Protein AF-0000000082935944 (afdb_homodimer)

Sequence (206 aa):
MFRPDTNRVPNSNNTKTSFTKEEAAAIALLLDIDFRKTKFDLNEFWIGVNTELEHGRKYNQTNVTADDPITTGKIALAHLSEFPDYYKRLKVLEEEAKAYWNKMFRPDTNRVPNSNNTKTSFTKEEAAAIALLLDIDFRKTKFDLNEFWIGVNTELEHGRKYNQTNVTADDPITTGKIALAHLSEFPDYYKRLKVLEEEAKAYWNK

InterPro domains:
  IPR043720 Domain of unknown function DUF5661 [PF18905] (25-96)

Solvent-accessible surface area (backbone atoms only — not comparable to full-atom values): 11824 Å² total; per-residue (Å²): 135,82,73,75,76,76,71,72,66,76,74,68,78,71,72,81,84,68,67,52,66,68,52,37,50,50,43,35,54,76,68,65,60,57,57,89,79,45,85,39,51,68,67,57,49,34,54,26,29,38,50,45,46,48,60,18,50,78,24,61,89,22,44,37,37,64,83,32,64,64,39,27,40,44,49,30,47,48,48,37,68,74,33,52,58,43,59,61,53,49,50,52,52,52,53,52,50,49,58,66,70,72,102,134,84,74,75,75,77,71,71,68,74,74,67,77,70,72,80,84,66,67,51,67,66,53,37,50,50,45,34,53,77,68,65,60,56,58,89,79,45,86,37,49,68,67,57,50,34,53,26,30,37,50,45,45,47,59,20,50,77,23,59,90,25,46,36,38,65,82,33,64,63,40,26,40,45,48,30,49,48,48,37,70,73,32,52,58,42,59,63,53,48,49,51,52,52,53,51,48,48,59,65,70,70,101

Radius of gyration: 20.28 Å; Cα contacts (8 Å, |Δi|>4): 208; chains: 2; bounding box: 67×47×66 Å

pLDDT: mean 81.55, std 22.8, range [27.25, 98.62]

Foldseek 3Di:
DCPPPPPDPCVCCVQDQFDDLVRLVVLCVVVVNDQVPAPAHSVQLRLQLNVLSCVLVVVVVCVVVVSDSNSSSVVSVVQCRVPVCRSVVVVVVVVVVCVVPVD/DPPPPPPPPCVCVVQDQFDDLVRLVVLCVVVVPDQVPAPAHSVQLRLQLNVLSCVCVVVVVCVVVCSDSNSSSVVSVVQCRVPVCRSVVVVVVVVVVCVVPVD

Secondary structure (DSSP, 8-state):
--------------------HHHHHHHHHHTT--TTSSSS-HHHHHHHHHHHHHHHHTTGGG-SSTT-HHHHHHHHHHHHHH-TTHHHHHHHHHHHHHHHHT-/--------------------HHHHHHHHHHTT--TTSSSS-HHHHHHHHHHHHHHHHTTGGG-SSTT-HHHHHHHHHHHHHH-TTHHHHHHHHHHHHHHHHT-

Organism: NCBI:txid1808955

Structure (mmCIF, N/CA/C/O backbone):
data_AF-0000000082935944-model_v1
#
loop_
_entity.id
_entity.type
_entity.pdbx_description
1 polymer 'Uncharacterized protein'
#
loop_
_atom_site.group_PDB
_atom_site.id
_atom_site.type_symbol
_atom_site.label_atom_id
_atom_site.label_alt_id
_atom_site.label_comp_id
_atom_site.label_asym_id
_atom_site.label_entity_id
_atom_site.label_seq_id
_atom_site.pdbx_PDB_ins_code
_atom_site.Cartn_x
_atom_site.Cartn_y
_atom_site.Cartn_z
_atom_site.occupancy
_atom_site.B_iso_or_equiv
_atom_site.auth_seq_id
_atom_site.auth_comp_id
_atom_site.auth_asym_id
_atom_site.auth_atom_id
_atom_site.pdbx_PDB_model_num
ATOM 1 N N . MET A 1 1 ? 48.531 -14.094 25.219 1 28.39 1 MET A N 1
ATOM 2 C CA . MET A 1 1 ? 47.125 -14.016 25.516 1 28.39 1 MET A CA 1
ATOM 3 C C . MET A 1 1 ? 46.344 -13.508 24.297 1 28.39 1 MET A C 1
ATOM 5 O O . MET A 1 1 ? 46.562 -12.383 23.844 1 28.39 1 MET A O 1
ATOM 9 N N . PHE A 1 2 ? 46 -14.414 23.359 1 28.42 2 PHE A N 1
ATOM 10 C CA . PHE A 1 2 ? 45.406 -14.281 22.047 1 28.42 2 PHE A CA 1
ATOM 11 C C . PHE A 1 2 ? 43.938 -13.797 22.156 1 28.42 2 PHE A C 1
ATOM 13 O O . PHE A 1 2 ? 43.125 -14.477 22.766 1 28.42 2 PHE A O 1
ATOM 20 N N . ARG A 1 3 ? 43.781 -12.484 22.406 1 32.16 3 ARG A N 1
ATOM 21 C CA . ARG A 1 3 ? 42.406 -12 22.422 1 32.16 3 ARG A CA 1
ATOM 22 C C . ARG A 1 3 ? 41.719 -12.281 21.094 1 32.16 3 ARG A C 1
ATOM 24 O O . ARG A 1 3 ? 42.188 -11.859 20.031 1 32.16 3 ARG A O 1
ATOM 31 N N . PRO A 1 4 ? 40.938 -13.375 21.047 1 30.78 4 PRO A N 1
ATOM 32 C CA . PRO A 1 4 ? 40.219 -13.672 19.812 1 30.78 4 PRO A CA 1
ATOM 33 C C . PRO A 1 4 ? 39.438 -12.461 19.281 1 30.78 4 PRO A C 1
ATOM 35 O O . PRO A 1 4 ? 38.969 -11.625 20.047 1 30.78 4 PRO A O 1
ATOM 38 N N . ASP A 1 5 ? 39.906 -11.953 18.141 1 36.56 5 ASP A N 1
ATOM 39 C CA . ASP A 1 5 ? 39.281 -10.883 17.344 1 36.56 5 ASP A CA 1
ATOM 40 C C . ASP A 1 5 ? 37.781 -11.109 17.188 1 36.56 5 ASP A C 1
ATOM 42 O O . ASP A 1 5 ? 37.375 -12.18 16.75 1 36.56 5 ASP A O 1
ATOM 46 N N . THR A 1 6 ? 37 -10.656 18.172 1 34.91 6 THR A N 1
ATOM 47 C CA . THR A 1 6 ? 35.562 -10.641 18.047 1 34.91 6 THR A CA 1
ATOM 48 C C . THR A 1 6 ? 35.125 -10.195 16.656 1 34.91 6 THR A C 1
ATOM 50 O O . THR A 1 6 ? 35.5 -9.109 16.203 1 34.91 6 THR A O 1
ATOM 53 N N . ASN A 1 7 ? 35.188 -11.148 15.719 1 33.62 7 ASN A N 1
ATOM 54 C CA . ASN A 1 7 ? 34.688 -10.977 14.359 1 33.62 7 ASN A CA 1
ATOM 55 C C . ASN A 1 7 ? 33.406 -10.133 14.328 1 33.62 7 ASN A C 1
ATOM 57 O O . ASN A 1 7 ? 32.5 -10.328 15.148 1 33.62 7 ASN A O 1
ATOM 61 N N . ARG A 1 8 ? 33.5 -8.898 13.812 1 34.53 8 ARG A N 1
ATOM 62 C CA . ARG A 1 8 ? 32.406 -7.977 13.445 1 34.53 8 ARG A CA 1
ATOM 63 C C . ARG A 1 8 ? 31.281 -8.719 12.742 1 34.53 8 ARG A C 1
ATOM 65 O O . ARG A 1 8 ? 31.516 -9.508 11.828 1 34.53 8 ARG A O 1
ATOM 72 N N . VAL A 1 9 ? 30.422 -9.258 13.523 1 36.03 9 VAL A N 1
ATOM 73 C CA . VAL A 1 9 ? 29.219 -9.711 12.828 1 36.03 9 VAL A CA 1
ATOM 74 C C . VAL A 1 9 ? 28.953 -8.805 11.625 1 36.03 9 VAL A C 1
ATOM 76 O O . VAL A 1 9 ? 28.906 -7.578 11.766 1 36.03 9 VAL A O 1
ATOM 79 N N . PRO A 1 10 ? 29.516 -9.18 10.523 1 35.78 10 PRO A N 1
ATOM 80 C CA . PRO A 1 10 ? 29.125 -8.297 9.422 1 35.78 10 PRO A CA 1
ATOM 81 C C . PRO A 1 10 ? 27.656 -7.855 9.516 1 35.78 10 PRO A C 1
ATOM 83 O O . PRO A 1 10 ? 26.766 -8.688 9.648 1 35.78 10 PRO A O 1
ATOM 86 N N . ASN A 1 11 ? 27.406 -7.016 10.391 1 35.06 11 ASN A N 1
ATOM 87 C CA . ASN A 1 11 ? 26.078 -6.414 10.344 1 35.06 11 ASN A CA 1
ATOM 88 C C . ASN A 1 11 ? 25.656 -6.105 8.914 1 35.06 11 ASN A C 1
ATOM 90 O O . ASN A 1 11 ? 25.906 -5.012 8.406 1 35.06 11 ASN A O 1
ATOM 94 N N . SER A 1 12 ? 26.156 -6.809 7.902 1 35.28 12 SER A N 1
ATOM 95 C CA . SER A 1 12 ? 25.719 -6.531 6.539 1 35.28 12 SER A CA 1
ATOM 96 C C . SER A 1 12 ? 24.203 -6.379 6.465 1 35.28 12 SER A C 1
ATOM 98 O O . SER A 1 12 ? 23.469 -7.371 6.555 1 35.28 12 SER A O 1
ATOM 100 N N . ASN A 1 13 ? 23.609 -5.625 7.277 1 40.09 13 ASN A N 1
ATOM 101 C CA . ASN A 1 13 ? 22.203 -5.25 7.117 1 40.09 13 ASN A CA 1
ATOM 102 C C . ASN A 1 13 ? 21.82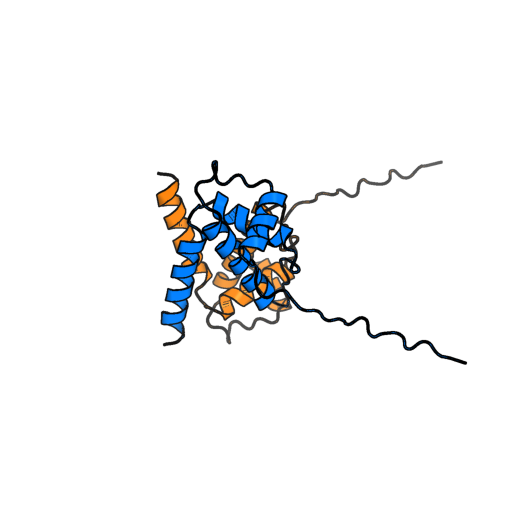8 -5.105 5.645 1 40.09 13 ASN A C 1
ATOM 104 O O . ASN A 1 13 ? 21.906 -4.012 5.082 1 40.09 13 ASN A O 1
ATOM 108 N N . ASN A 1 14 ? 22.359 -5.934 4.785 1 46.38 14 ASN A N 1
ATOM 109 C CA . ASN A 1 14 ? 22.062 -5.961 3.357 1 46.38 14 ASN A CA 1
ATOM 110 C C . ASN A 1 14 ? 20.562 -5.996 3.098 1 46.38 14 ASN A C 1
ATOM 112 O O . ASN A 1 14 ? 19.938 -7.047 3.217 1 46.38 14 ASN A O 1
ATOM 116 N N . THR A 1 15 ? 19.797 -4.957 3.365 1 62.84 15 THR A N 1
ATOM 117 C CA . THR A 1 15 ? 18.359 -4.863 3.135 1 62.84 15 THR A CA 1
ATOM 118 C C . THR A 1 15 ? 18.016 -5.25 1.699 1 62.84 15 THR A C 1
ATOM 120 O O . THR A 1 15 ? 18.641 -4.773 0.753 1 62.84 15 THR A O 1
ATOM 123 N N . LYS A 1 16 ? 17.391 -6.398 1.513 1 70.06 16 LYS A N 1
ATOM 124 C CA . LYS A 1 16 ? 16.938 -6.906 0.221 1 70.06 16 LYS A CA 1
ATOM 125 C C . LYS A 1 16 ? 16.25 -5.809 -0.593 1 70.06 16 LYS A C 1
ATOM 127 O O . LYS A 1 16 ? 15.336 -5.145 -0.105 1 70.06 16 LYS A O 1
ATOM 132 N N . THR A 1 17 ? 16.844 -5.555 -1.758 1 83.56 17 THR A N 1
ATOM 133 C CA . THR A 1 17 ? 16.328 -4.461 -2.57 1 83.56 17 THR A CA 1
ATOM 134 C C . THR A 1 17 ? 15.328 -4.977 -3.6 1 83.56 17 THR A C 1
ATOM 136 O O . THR A 1 17 ? 14.539 -4.199 -4.148 1 83.56 17 THR A O 1
ATOM 139 N N . SER A 1 18 ? 15.469 -6.238 -3.877 1 92.06 18 SER A N 1
ATOM 140 C CA . SER A 1 18 ? 14.523 -6.832 -4.816 1 92.06 18 SER A CA 1
ATOM 141 C C . SER A 1 18 ? 14.5 -8.352 -4.691 1 92.06 18 SER A C 1
ATOM 143 O O . SER A 1 18 ? 15.422 -8.945 -4.137 1 92.06 18 SER A O 1
ATOM 145 N N . PHE A 1 19 ? 13.422 -8.922 -5.121 1 95.38 19 PHE A N 1
ATOM 146 C CA . PHE A 1 19 ? 13.297 -10.359 -5.305 1 95.38 19 PHE A CA 1
ATOM 147 C C . PHE A 1 19 ? 13.469 -10.734 -6.773 1 95.38 19 PHE A C 1
ATOM 149 O O . PHE A 1 19 ? 12.961 -10.039 -7.656 1 95.38 19 PHE A O 1
ATOM 156 N N . THR A 1 20 ? 14.203 -11.82 -7 1 97.56 20 THR A N 1
ATOM 157 C CA . THR A 1 20 ? 14.195 -12.414 -8.336 1 97.56 20 THR A CA 1
ATOM 158 C C . THR A 1 20 ? 12.883 -13.148 -8.594 1 97.56 20 THR A C 1
ATOM 160 O O . THR A 1 20 ? 12.102 -13.383 -7.664 1 97.56 20 THR A O 1
ATOM 163 N N . LYS A 1 21 ? 12.68 -13.484 -9.844 1 98.19 21 LYS A N 1
ATOM 164 C CA . LYS A 1 21 ? 11.469 -14.242 -10.148 1 98.19 21 LYS A CA 1
ATOM 165 C C . LYS A 1 21 ? 11.477 -15.602 -9.461 1 98.19 21 LYS A C 1
ATOM 167 O O . LYS A 1 21 ? 10.438 -16.094 -9.016 1 98.19 21 LYS A O 1
ATOM 172 N N . GLU A 1 22 ? 12.656 -16.172 -9.359 1 98.25 22 GLU A N 1
ATOM 173 C CA . GLU A 1 22 ? 12.805 -17.453 -8.664 1 98.25 22 GLU A CA 1
ATOM 174 C C . GLU A 1 22 ? 12.477 -17.312 -7.18 1 98.25 22 GLU A C 1
ATOM 176 O O . GLU A 1 22 ? 11.828 -18.188 -6.598 1 98.25 22 GLU A O 1
ATOM 181 N N . GLU A 1 23 ? 12.938 -16.25 -6.652 1 97.94 23 GLU A N 1
ATOM 182 C CA . GLU A 1 23 ? 12.617 -15.992 -5.25 1 97.94 23 GLU A CA 1
ATOM 183 C C . GLU A 1 23 ? 11.117 -15.789 -5.059 1 97.94 23 GLU A C 1
ATOM 185 O O . GLU A 1 23 ? 10.531 -16.281 -4.094 1 97.94 23 GLU A O 1
ATOM 190 N N . ALA A 1 24 ? 10.516 -15.07 -5.977 1 98.19 24 ALA A N 1
ATOM 191 C CA . ALA A 1 24 ? 9.07 -14.867 -5.914 1 98.19 24 ALA A CA 1
ATOM 192 C C . ALA A 1 24 ? 8.32 -16.203 -6.02 1 98.19 24 ALA A C 1
ATOM 194 O O . ALA A 1 24 ? 7.324 -16.406 -5.328 1 98.19 24 ALA A O 1
ATOM 195 N N . ALA A 1 25 ? 8.852 -17.078 -6.859 1 98.56 25 ALA A N 1
ATOM 196 C CA . ALA A 1 25 ? 8.25 -18.406 -6.996 1 98.56 25 ALA A CA 1
ATOM 197 C C . ALA A 1 25 ? 8.344 -19.188 -5.691 1 98.56 25 ALA A C 1
ATOM 199 O O . ALA A 1 25 ? 7.402 -19.891 -5.309 1 98.56 25 ALA A O 1
ATOM 200 N N . ALA A 1 26 ? 9.438 -19.062 -5.055 1 98.31 26 ALA A N 1
ATOM 201 C CA . ALA A 1 26 ? 9.625 -19.75 -3.777 1 98.31 26 ALA A CA 1
ATOM 202 C C . ALA A 1 26 ? 8.664 -19.203 -2.723 1 98.31 26 ALA A C 1
ATOM 204 O O . ALA A 1 26 ? 8.07 -19.984 -1.962 1 98.31 26 ALA A O 1
ATOM 205 N N . ILE A 1 27 ? 8.578 -17.906 -2.68 1 96.56 27 ILE A N 1
ATOM 206 C CA . ILE A 1 27 ? 7.637 -17.281 -1.755 1 96.56 27 ILE A CA 1
ATOM 207 C C . ILE A 1 27 ? 6.223 -17.781 -2.049 1 96.56 27 ILE A C 1
ATOM 209 O O . ILE A 1 27 ? 5.477 -18.125 -1.131 1 96.56 27 ILE A O 1
ATOM 213 N N . ALA A 1 28 ? 5.848 -17.844 -3.324 1 98.25 28 ALA A N 1
ATOM 214 C CA . ALA A 1 28 ? 4.523 -18.297 -3.729 1 98.25 28 ALA A CA 1
ATOM 215 C C . ALA A 1 28 ? 4.281 -19.734 -3.285 1 98.25 28 ALA A C 1
ATOM 217 O O . ALA A 1 28 ? 3.193 -20.078 -2.811 1 98.25 28 ALA A O 1
ATOM 218 N N . LEU A 1 29 ? 5.289 -20.531 -3.418 1 98.31 29 LEU A N 1
ATOM 219 C CA . LEU A 1 29 ? 5.188 -21.938 -3.004 1 98.31 29 LEU A CA 1
ATOM 220 C C . LEU A 1 29 ? 4.945 -22.031 -1.501 1 98.31 29 LEU A C 1
ATOM 222 O O . LEU A 1 29 ? 4.098 -22.812 -1.058 1 98.31 29 LEU A O 1
ATOM 226 N N . LEU A 1 30 ? 5.68 -21.25 -0.749 1 96.69 30 LEU A N 1
ATOM 227 C CA . LEU A 1 30 ? 5.551 -21.266 0.705 1 96.69 30 LEU A CA 1
ATOM 228 C C . LEU A 1 30 ? 4.168 -20.797 1.134 1 96.69 30 LEU A C 1
ATOM 230 O O . LEU A 1 30 ? 3.65 -21.234 2.166 1 96.69 30 LEU A O 1
ATOM 234 N N . LEU A 1 31 ? 3.59 -20 0.355 1 94.81 31 LEU A N 1
ATOM 235 C CA . LEU A 1 31 ? 2.262 -19.484 0.65 1 94.81 31 LEU A CA 1
ATOM 236 C C . LEU A 1 31 ? 1.179 -20.359 0.038 1 94.81 31 LEU A C 1
ATOM 238 O O . LEU A 1 31 ? -0.008 -20.031 0.112 1 94.81 31 LEU A O 1
ATOM 242 N N . ASP A 1 32 ? 1.571 -21.359 -0.619 1 97.19 32 ASP A N 1
ATOM 243 C CA . ASP A 1 32 ? 0.669 -22.328 -1.234 1 97.19 32 ASP A CA 1
ATOM 244 C C . ASP A 1 32 ? -0.181 -21.672 -2.32 1 97.19 32 ASP A C 1
ATOM 246 O O . ASP A 1 32 ? -1.387 -21.922 -2.404 1 97.19 32 ASP A O 1
ATOM 250 N N . ILE A 1 33 ? 0.409 -20.828 -3.049 1 97.62 33 ILE A N 1
ATOM 251 C CA . ILE A 1 33 ? -0.28 -20.219 -4.176 1 97.62 33 ILE A CA 1
ATOM 252 C C . ILE A 1 33 ? -0.26 -21.156 -5.375 1 97.62 33 ILE A C 1
ATOM 254 O O . ILE A 1 33 ? 0.81 -21.562 -5.836 1 97.62 33 ILE A O 1
ATOM 258 N N . ASP A 1 34 ? -1.46 -21.5 -5.855 1 97.94 34 ASP A N 1
ATOM 259 C CA . ASP A 1 34 ? -1.644 -22.266 -7.078 1 97.94 34 ASP A CA 1
ATOM 260 C C . ASP A 1 34 ? -2.09 -21.375 -8.234 1 97.94 34 ASP A C 1
ATOM 262 O O . ASP A 1 34 ? -3.266 -21.016 -8.336 1 97.94 34 ASP A O 1
ATOM 266 N N . PHE A 1 35 ? -1.23 -21.047 -9.148 1 98 35 PHE A N 1
ATOM 267 C CA . PHE A 1 35 ? -1.47 -20.078 -10.203 1 98 35 PHE A CA 1
ATOM 268 C C . PHE A 1 35 ? -2.453 -20.625 -11.234 1 98 35 PHE A C 1
ATOM 270 O O . PHE A 1 35 ? -2.975 -19.875 -12.062 1 98 35 PHE A O 1
ATOM 277 N N . ARG A 1 36 ? -2.764 -21.891 -11.141 1 97.88 36 ARG A N 1
ATOM 278 C CA . ARG A 1 36 ? -3.797 -22.469 -12 1 97.88 36 ARG A CA 1
ATOM 279 C C . ARG A 1 36 ? -5.191 -22.125 -11.477 1 97.88 36 ARG A C 1
ATOM 281 O O . ARG A 1 36 ? -6.176 -22.25 -12.211 1 97.88 36 ARG A O 1
ATOM 288 N N . LYS A 1 37 ? -5.27 -21.703 -10.297 1 97.62 37 LYS A N 1
ATOM 289 C CA . LYS A 1 37 ? -6.551 -21.438 -9.648 1 97.62 37 LYS A CA 1
ATOM 290 C C . LYS A 1 37 ? -6.742 -19.938 -9.414 1 97.62 37 LYS A C 1
ATOM 292 O O . LYS A 1 37 ? -7.77 -19.516 -8.875 1 97.62 37 LYS A O 1
ATOM 297 N N . THR A 1 38 ? -5.715 -19.156 -9.672 1 97.38 38 THR A N 1
ATOM 298 C CA . THR A 1 38 ? -5.789 -17.719 -9.484 1 97.38 38 THR A CA 1
ATOM 299 C C . THR A 1 38 ? -6.027 -17.016 -10.812 1 97.38 38 THR A C 1
ATOM 301 O O . THR A 1 38 ? -5.785 -17.578 -11.883 1 97.38 38 THR A O 1
ATOM 304 N N . LYS A 1 39 ? -6.5 -15.805 -10.758 1 97.31 39 LYS A N 1
ATOM 305 C CA . LYS A 1 39 ? -6.688 -14.977 -11.945 1 97.31 39 LYS A CA 1
ATOM 306 C C . LYS A 1 39 ? -5.453 -14.125 -12.227 1 97.31 39 LYS A C 1
ATOM 308 O O . LYS A 1 39 ? -5.48 -13.242 -13.086 1 97.31 39 LYS A O 1
ATOM 313 N N . PHE A 1 40 ? -4.422 -14.328 -11.445 1 98.31 40 PHE A N 1
ATOM 314 C CA . PHE A 1 40 ? -3.123 -13.703 -11.68 1 98.31 40 PHE A CA 1
ATOM 315 C C . PHE A 1 40 ? -2.029 -14.758 -11.805 1 98.31 40 PHE A C 1
ATOM 317 O O . PHE A 1 40 ? -2.195 -15.891 -11.344 1 98.31 40 PHE A O 1
ATOM 324 N N . ASP A 1 41 ? -0.877 -14.328 -12.5 1 98.5 41 ASP A N 1
ATOM 325 C CA . ASP A 1 41 ? 0.198 -15.289 -12.711 1 98.5 41 ASP A CA 1
ATOM 326 C C . ASP A 1 41 ? 1.442 -14.914 -11.914 1 98.5 41 ASP A C 1
ATOM 328 O O . ASP A 1 41 ? 1.423 -13.953 -11.141 1 98.5 41 ASP A O 1
ATOM 332 N N . LEU A 1 42 ? 2.49 -15.672 -12.031 1 98.62 42 LEU A N 1
ATOM 333 C CA . LEU A 1 42 ? 3.727 -15.477 -11.281 1 98.62 42 LEU A CA 1
ATOM 334 C C . LEU A 1 42 ? 4.32 -14.102 -11.57 1 98.62 42 LEU A C 1
ATOM 336 O O . LEU A 1 42 ? 4.902 -13.477 -10.68 1 98.62 42 LEU A O 1
ATOM 340 N N . ASN A 1 43 ? 4.23 -13.695 -12.758 1 98.44 43 ASN A N 1
ATOM 341 C CA . ASN A 1 43 ? 4.777 -12.391 -13.094 1 98.44 43 ASN A CA 1
ATOM 342 C C . ASN A 1 43 ? 4.102 -11.273 -12.297 1 98.44 43 ASN A C 1
ATOM 344 O O . ASN A 1 43 ? 4.773 -10.383 -11.781 1 98.44 43 ASN A O 1
ATOM 348 N N . GLU A 1 44 ? 2.795 -11.328 -12.234 1 98.44 44 GLU A N 1
ATOM 349 C CA . GLU A 1 44 ? 2.068 -10.336 -11.453 1 98.44 44 GLU A CA 1
ATOM 350 C C . GLU A 1 44 ? 2.443 -10.406 -9.977 1 98.44 44 GLU A C 1
ATOM 352 O O . GLU A 1 44 ? 2.592 -9.383 -9.312 1 98.44 44 GLU A O 1
ATOM 357 N N . PHE A 1 45 ? 2.584 -11.641 -9.492 1 98.38 45 PHE A N 1
ATOM 358 C CA . PHE A 1 45 ? 2.979 -11.82 -8.094 1 98.38 45 PHE A CA 1
ATOM 359 C C . PHE A 1 45 ? 4.387 -11.281 -7.859 1 98.38 45 PHE A C 1
ATOM 361 O O . PHE A 1 45 ? 4.645 -10.625 -6.848 1 98.38 45 PHE A O 1
ATOM 368 N N . TRP A 1 46 ? 5.273 -11.539 -8.797 1 98.38 46 TRP A N 1
ATOM 369 C CA . TRP A 1 46 ? 6.648 -11.062 -8.719 1 98.38 46 TRP A CA 1
ATOM 370 C C . TRP A 1 46 ? 6.691 -9.539 -8.695 1 98.38 46 TRP A C 1
ATOM 372 O O . TRP A 1 46 ? 7.398 -8.938 -7.879 1 98.38 46 TRP A O 1
ATOM 382 N N . ILE A 1 47 ? 5.949 -8.867 -9.523 1 97.62 47 ILE A N 1
ATOM 383 C CA . ILE A 1 47 ? 5.844 -7.41 -9.531 1 97.62 47 ILE A CA 1
ATOM 384 C C . ILE A 1 47 ? 5.297 -6.926 -8.188 1 97.62 47 ILE A C 1
ATOM 386 O O . ILE A 1 47 ? 5.793 -5.949 -7.625 1 97.62 47 ILE A O 1
ATOM 390 N N . GLY A 1 48 ? 4.312 -7.715 -7.719 1 95.38 48 GLY A N 1
ATOM 391 C CA . GLY A 1 48 ? 3.676 -7.355 -6.461 1 95.38 48 GLY A CA 1
ATOM 392 C C . GLY A 1 48 ? 4.625 -7.395 -5.277 1 95.38 48 GLY A C 1
ATOM 393 O O . GLY A 1 48 ? 4.699 -6.441 -4.5 1 95.38 48 GLY A O 1
ATOM 394 N N . VAL A 1 49 ? 5.371 -8.469 -5.133 1 94.31 49 VAL A N 1
ATOM 395 C CA . VAL A 1 49 ? 6.262 -8.602 -3.984 1 94.31 49 VAL A CA 1
ATOM 396 C C . VAL A 1 49 ? 7.359 -7.539 -4.062 1 94.31 49 VAL A C 1
ATOM 398 O O . VAL A 1 49 ? 7.781 -7 -3.035 1 94.31 49 VAL A O 1
ATOM 401 N N . ASN A 1 50 ? 7.805 -7.188 -5.23 1 93.56 50 ASN A N 1
ATOM 402 C CA . ASN A 1 50 ? 8.828 -6.152 -5.348 1 93.56 50 ASN A CA 1
ATOM 403 C C . ASN A 1 50 ? 8.25 -4.766 -5.082 1 93.56 50 ASN A C 1
ATOM 405 O O . ASN A 1 50 ? 8.93 -3.904 -4.523 1 93.56 50 ASN A O 1
ATOM 409 N N . THR A 1 51 ? 7.031 -4.531 -5.508 1 91.44 51 THR A N 1
ATOM 410 C CA . THR A 1 51 ? 6.367 -3.268 -5.207 1 91.44 51 THR A CA 1
ATOM 411 C C . THR A 1 51 ? 6.211 -3.084 -3.701 1 91.44 51 THR A C 1
ATOM 413 O O . THR A 1 51 ? 6.539 -2.025 -3.162 1 91.44 51 THR A O 1
ATOM 416 N N . GLU A 1 52 ? 5.801 -4.152 -3.045 1 87.62 52 GLU A N 1
ATOM 417 C CA . GLU A 1 52 ? 5.617 -4.078 -1.599 1 87.62 52 GLU A CA 1
ATOM 418 C C . GLU A 1 52 ? 6.953 -3.918 -0.879 1 87.62 52 GLU A C 1
ATOM 420 O O . GLU A 1 52 ? 7.043 -3.215 0.13 1 87.62 52 GLU A O 1
ATOM 425 N N . LEU A 1 53 ? 7.938 -4.621 -1.37 1 86.81 53 LEU A N 1
ATOM 426 C CA . LEU A 1 53 ? 9.266 -4.473 -0.79 1 86.81 53 LEU A CA 1
ATOM 427 C C . LEU A 1 53 ? 9.734 -3.023 -0.863 1 86.81 53 LEU A C 1
ATOM 429 O O . LEU A 1 53 ? 10.266 -2.486 0.112 1 86.81 53 LEU A O 1
ATOM 433 N N . GLU A 1 54 ? 9.594 -2.354 -2.051 1 84.62 54 GLU A N 1
ATOM 434 C CA . GLU A 1 54 ? 9.984 -0.96 -2.238 1 84.62 54 GLU A CA 1
ATOM 435 C C . GLU A 1 54 ? 9.227 -0.042 -1.28 1 84.62 54 GLU A C 1
ATOM 437 O O . GLU A 1 54 ? 9.812 0.88 -0.708 1 84.62 54 GLU A O 1
ATOM 442 N N . HIS A 1 55 ? 7.984 -0.357 -1.119 1 80.75 55 HIS A N 1
ATOM 443 C CA . HIS A 1 55 ? 7.156 0.46 -0.237 1 80.75 55 HIS A CA 1
ATOM 444 C C . HIS A 1 55 ? 7.551 0.264 1.224 1 80.75 55 HIS A C 1
ATOM 446 O O . HIS A 1 55 ? 7.445 1.192 2.027 1 80.75 55 HIS A O 1
ATOM 452 N N . GLY A 1 56 ? 8.047 -0.882 1.537 1 75.5 56 GLY A N 1
ATOM 453 C CA . GLY A 1 56 ? 8.539 -1.146 2.879 1 75.5 56 GLY A CA 1
ATOM 454 C C . GLY A 1 56 ? 9.867 -0.465 3.176 1 75.5 56 GLY A C 1
ATOM 455 O O . GLY A 1 56 ? 10.102 -0.024 4.301 1 75.5 56 GLY A O 1
ATOM 456 N N . ARG A 1 57 ? 10.773 -0.444 2.189 1 69.94 57 ARG A N 1
ATOM 457 C CA . ARG A 1 57 ? 12.102 0.134 2.361 1 69.94 57 ARG A CA 1
ATOM 458 C C . ARG A 1 57 ? 12.031 1.656 2.4 1 69.94 57 ARG A C 1
ATOM 460 O O . ARG A 1 57 ? 12.781 2.297 3.146 1 69.94 57 ARG A O 1
ATOM 467 N N . LYS A 1 58 ? 11.398 2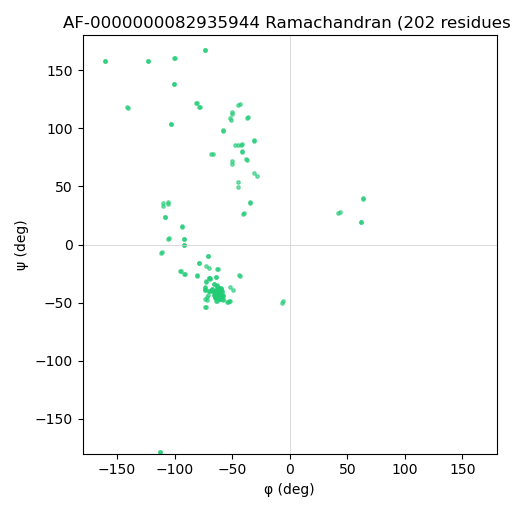.057 1.32 1 59.97 58 LYS A N 1
ATOM 468 C CA . LYS A 1 58 ? 11.312 3.512 1.235 1 59.97 58 LYS A CA 1
ATOM 469 C C . LYS A 1 58 ? 10.945 4.121 2.584 1 59.97 58 LYS A C 1
ATOM 471 O O . LYS A 1 58 ? 11.344 5.246 2.893 1 59.97 58 LYS A O 1
ATOM 476 N N . TYR A 1 59 ? 10.336 3.225 3.111 1 49.88 59 TYR A N 1
ATOM 477 C CA . TYR A 1 59 ? 9.875 3.838 4.355 1 49.88 59 TYR A CA 1
ATOM 478 C C . TYR A 1 59 ? 10.68 3.316 5.543 1 49.88 59 TYR A C 1
ATOM 480 O O . TYR A 1 59 ? 10.203 2.457 6.289 1 49.88 59 TYR A O 1
ATOM 488 N N . ASN A 1 60 ? 11.945 3.107 5.266 1 49.97 60 ASN A N 1
ATOM 489 C CA . ASN A 1 60 ? 12.867 2.672 6.305 1 49.97 60 ASN A CA 1
ATOM 490 C C . ASN A 1 60 ? 12.203 2.646 7.676 1 49.97 60 ASN A C 1
ATOM 492 O O . ASN A 1 60 ? 12.445 1.74 8.477 1 49.97 60 ASN A O 1
ATOM 496 N N . GLN A 1 61 ? 11.492 3.818 8 1 46.69 61 GLN A N 1
ATOM 497 C CA . GLN A 1 61 ? 10.977 3.844 9.367 1 46.69 61 GLN A CA 1
ATOM 498 C C . GLN A 1 61 ? 9.797 2.893 9.531 1 46.69 61 GLN A C 1
ATOM 500 O O . GLN A 1 61 ? 9.422 2.541 10.648 1 46.69 61 GLN A O 1
ATOM 505 N N . THR A 1 62 ? 9.227 2.549 8.336 1 48.66 62 THR A N 1
ATOM 506 C CA . THR A 1 62 ? 8.062 1.694 8.523 1 48.66 62 THR A CA 1
ATOM 507 C C . THR A 1 62 ? 8.344 0.275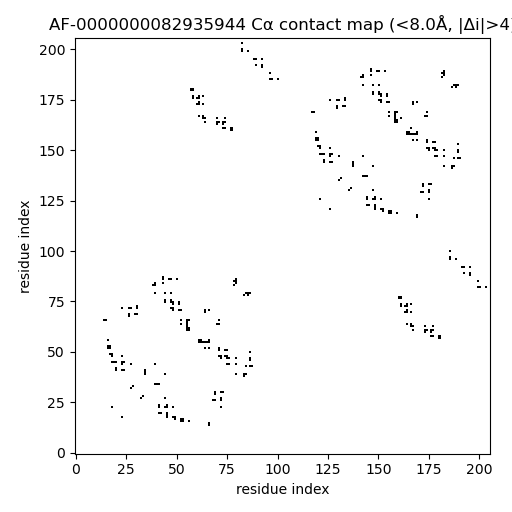 8.039 1 48.66 62 THR A C 1
ATOM 509 O O . THR A 1 62 ? 7.418 -0.477 7.734 1 48.66 62 THR A O 1
ATOM 512 N N . ASN A 1 63 ? 9.609 -0.121 8.203 1 53.66 63 ASN A N 1
ATOM 513 C CA . ASN A 1 63 ? 9.883 -1.502 7.824 1 53.66 63 ASN A CA 1
ATOM 514 C C . ASN A 1 63 ? 8.664 -2.398 8.055 1 53.66 63 ASN A C 1
ATOM 516 O O . ASN A 1 63 ? 8.648 -3.193 9 1 53.66 63 ASN A O 1
ATOM 520 N N . VAL A 1 64 ? 7.512 -2.016 7.285 1 55.81 64 VAL A N 1
ATOM 521 C CA . VAL A 1 64 ? 6.211 -2.658 7.43 1 55.81 64 VAL A CA 1
ATOM 522 C C . VAL A 1 64 ? 6.363 -4.172 7.309 1 55.81 64 VAL A C 1
ATOM 524 O O . VAL A 1 64 ? 5.75 -4.926 8.07 1 55.81 64 VAL A O 1
ATOM 527 N N . THR A 1 65 ? 7.344 -4.5 6.359 1 61.88 65 THR A N 1
ATOM 528 C CA . THR A 1 65 ? 7.441 -5.949 6.207 1 61.88 65 THR A CA 1
ATOM 529 C C . THR A 1 65 ? 8.703 -6.48 6.883 1 61.88 65 THR A C 1
ATOM 531 O O . THR A 1 65 ? 8.883 -7.695 7 1 61.88 65 THR A O 1
ATOM 534 N N . ALA A 1 66 ? 9.367 -5.551 7.539 1 62.88 66 ALA A N 1
ATOM 535 C CA . ALA A 1 66 ? 10.641 -5.941 8.148 1 62.88 66 ALA A CA 1
ATOM 536 C C . ALA A 1 66 ? 11.461 -6.801 7.195 1 62.88 66 ALA A C 1
ATOM 538 O O . ALA A 1 66 ? 12.117 -7.758 7.621 1 62.88 66 ALA A O 1
ATOM 539 N N . ASP A 1 67 ? 11.242 -6.59 6.008 1 71.5 67 ASP A N 1
ATOM 540 C CA . ASP A 1 67 ? 11.953 -7.273 4.93 1 71.5 67 ASP A CA 1
ATOM 541 C C . ASP A 1 67 ? 11.711 -8.781 4.984 1 71.5 67 ASP A C 1
ATOM 543 O O . ASP A 1 67 ? 12.547 -9.562 4.52 1 71.5 67 ASP A O 1
ATOM 547 N N . ASP A 1 68 ? 10.734 -9.141 5.609 1 81.88 68 ASP A N 1
ATOM 548 C CA . ASP A 1 68 ? 10.375 -10.555 5.641 1 81.88 68 ASP A CA 1
ATOM 549 C C . ASP A 1 68 ? 9.664 -10.969 4.355 1 81.88 68 ASP A C 1
ATOM 551 O O . ASP A 1 68 ? 8.586 -10.461 4.039 1 81.88 68 ASP A O 1
ATOM 555 N N . PRO A 1 69 ? 10.312 -11.906 3.67 1 88.06 69 PRO A N 1
ATOM 556 C CA . PRO A 1 69 ? 9.773 -12.281 2.359 1 88.06 69 PRO A CA 1
ATOM 557 C C . PRO A 1 69 ? 8.352 -12.836 2.443 1 88.06 69 PRO A C 1
ATOM 559 O O . PRO A 1 69 ? 7.527 -12.562 1.569 1 88.06 69 PRO A O 1
ATOM 562 N N . ILE A 1 70 ? 8.039 -13.602 3.471 1 88 70 ILE A N 1
ATOM 563 C CA . ILE A 1 70 ? 6.727 -14.219 3.58 1 88 70 ILE A CA 1
ATOM 564 C C . ILE A 1 70 ? 5.668 -13.156 3.863 1 88 70 ILE A C 1
ATOM 566 O O . ILE A 1 70 ? 4.594 -13.164 3.262 1 88 70 ILE A O 1
ATOM 570 N N . THR A 1 71 ? 5.977 -12.164 4.73 1 83.38 71 THR A N 1
ATOM 571 C CA . THR A 1 71 ? 5.062 -11.062 5.012 1 83.38 71 THR A CA 1
ATOM 572 C C . THR A 1 71 ? 4.83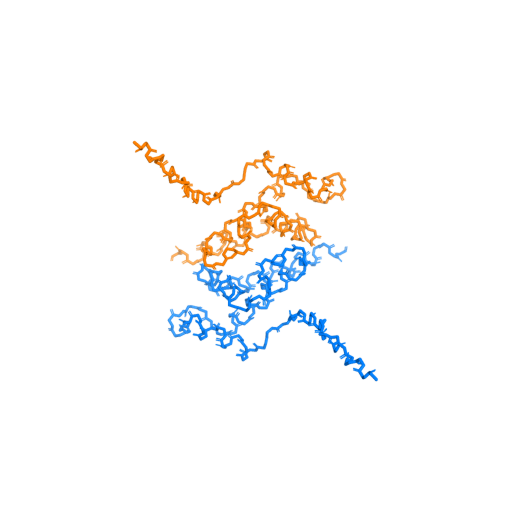6 -10.219 3.758 1 83.38 71 THR A C 1
ATOM 574 O O . THR A 1 71 ? 3.699 -9.867 3.438 1 83.38 71 THR A O 1
ATOM 577 N N . THR A 1 72 ? 5.898 -9.977 3.068 1 86.69 72 THR A N 1
ATOM 578 C CA . THR A 1 72 ? 5.809 -9.227 1.818 1 86.69 72 THR A CA 1
ATOM 579 C C . THR A 1 72 ? 4.926 -9.961 0.812 1 86.69 72 THR A C 1
ATOM 581 O O . THR A 1 72 ? 4.078 -9.352 0.16 1 86.69 72 THR A O 1
ATOM 584 N N . GLY A 1 73 ? 5.148 -11.289 0.716 1 91.12 73 GLY A N 1
ATOM 585 C CA . GLY A 1 73 ? 4.352 -12.109 -0.18 1 91.12 73 GLY A CA 1
ATOM 586 C C . GLY A 1 73 ? 2.877 -12.133 0.184 1 91.12 73 GLY A C 1
ATOM 587 O O . GLY A 1 73 ? 2.016 -12.102 -0.696 1 91.12 73 GLY A O 1
ATOM 588 N N . LYS A 1 74 ? 2.602 -12.141 1.45 1 88.38 74 LYS A N 1
ATOM 589 C CA . LYS A 1 74 ? 1.216 -12.156 1.908 1 88.38 74 LYS A CA 1
ATOM 590 C C . LYS A 1 74 ? 0.5 -10.859 1.538 1 88.38 74 LYS A C 1
ATOM 592 O O . LYS A 1 74 ? -0.676 -10.875 1.17 1 88.38 74 LYS A O 1
ATOM 597 N N . ILE A 1 75 ? 1.154 -9.75 1.662 1 86.88 75 ILE A N 1
ATOM 598 C CA . ILE A 1 75 ? 0.571 -8.461 1.307 1 86.88 75 ILE A CA 1
ATOM 599 C C . ILE A 1 75 ? 0.282 -8.422 -0.193 1 86.88 75 ILE A C 1
ATOM 601 O O . ILE A 1 75 ? -0.813 -8.039 -0.61 1 86.88 75 ILE A O 1
ATOM 605 N N . ALA A 1 76 ? 1.283 -8.875 -0.935 1 91.62 76 ALA A N 1
ATOM 606 C CA . ALA A 1 76 ? 1.09 -8.906 -2.383 1 91.62 76 ALA A CA 1
ATOM 607 C C . ALA A 1 76 ? -0.073 -9.82 -2.758 1 91.62 76 ALA A C 1
ATOM 609 O O . ALA A 1 76 ? -0.907 -9.461 -3.594 1 91.62 76 ALA A O 1
ATOM 610 N N . LEU A 1 77 ? -0.14 -10.984 -2.109 1 93 77 LEU A N 1
ATOM 611 C CA . LEU A 1 77 ? -1.204 -11.945 -2.379 1 93 77 LEU A CA 1
ATOM 612 C C . LEU A 1 77 ? -2.568 -11.352 -2.047 1 93 77 LEU A C 1
ATOM 614 O O . LEU A 1 77 ? -3.537 -11.562 -2.783 1 93 77 LEU A O 1
ATOM 618 N N . ALA A 1 78 ? -2.688 -10.633 -0.965 1 90.06 78 ALA A N 1
ATOM 619 C CA . ALA A 1 78 ? -3.951 -10.016 -0.564 1 90.06 78 ALA A CA 1
ATOM 620 C C . ALA A 1 78 ? -4.445 -9.039 -1.622 1 90.06 78 ALA A C 1
ATOM 622 O O . ALA A 1 78 ? -5.621 -9.055 -1.992 1 90.06 78 ALA A O 1
ATOM 623 N N . HIS A 1 79 ? -3.551 -8.156 -2.125 1 93 79 HIS A N 1
ATOM 624 C CA . HIS A 1 79 ? -3.92 -7.188 -3.154 1 93 79 HIS A CA 1
ATOM 625 C C . HIS A 1 79 ? -4.344 -7.887 -4.441 1 93 79 HIS A C 1
ATOM 627 O O . HIS A 1 79 ? -5.359 -7.527 -5.043 1 93 79 HIS A O 1
ATOM 633 N N . LEU A 1 80 ? -3.609 -8.891 -4.812 1 95.56 80 LEU A N 1
ATOM 634 C CA . LEU A 1 80 ? -3.906 -9.609 -6.047 1 95.56 80 LEU A CA 1
ATOM 635 C C . LEU A 1 80 ? -5.195 -10.406 -5.914 1 95.56 80 LEU A C 1
ATOM 637 O O . LEU A 1 80 ? -5.902 -10.625 -6.902 1 95.56 80 LEU A O 1
ATOM 641 N N . SER A 1 81 ? -5.488 -10.828 -4.684 1 93.12 81 SER A N 1
ATOM 642 C CA . SER A 1 81 ? -6.73 -11.555 -4.441 1 93.12 81 SER A CA 1
ATOM 643 C C . SER A 1 81 ? -7.934 -10.617 -4.512 1 93.12 81 SER A C 1
ATOM 645 O O . SER A 1 81 ? -9.031 -11.039 -4.875 1 93.12 81 SER A O 1
ATOM 647 N N . GLU A 1 82 ? -7.715 -9.453 -4.141 1 92.94 82 GLU A N 1
ATOM 648 C CA . GLU A 1 82 ? -8.781 -8.469 -4.27 1 92.94 82 GLU A CA 1
ATOM 649 C C . GLU A 1 82 ? -9.008 -8.086 -5.727 1 92.94 82 GLU A C 1
ATOM 651 O O . GLU A 1 82 ? -10.148 -8.039 -6.199 1 92.94 82 GLU A O 1
ATOM 656 N N . PHE A 1 83 ? -7.91 -7.797 -6.41 1 96.44 83 PHE A N 1
ATOM 657 C CA . PHE A 1 83 ? -7.934 -7.48 -7.832 1 96.44 83 PHE A CA 1
ATOM 658 C C . PHE A 1 83 ? -6.738 -8.102 -8.547 1 96.44 83 PHE A C 1
ATOM 660 O O . PHE A 1 83 ? -5.598 -7.672 -8.336 1 96.44 83 PHE A O 1
ATOM 667 N N . PRO A 1 84 ? -6.992 -8.992 -9.469 1 97.62 84 PRO A N 1
ATOM 668 C CA . PRO A 1 84 ? -5.895 -9.703 -10.125 1 97.62 84 PRO A CA 1
ATOM 669 C C . PRO A 1 84 ? -4.965 -8.773 -10.898 1 97.62 84 PRO A C 1
ATOM 671 O O . PRO A 1 84 ? -3.812 -9.125 -11.164 1 97.62 84 PRO A O 1
ATOM 674 N N . ASP A 1 85 ? -5.422 -7.559 -11.266 1 98.12 85 ASP A N 1
ATOM 675 C CA . ASP A 1 85 ? -4.586 -6.609 -12 1 98.12 85 ASP A CA 1
ATOM 676 C C . ASP A 1 85 ? -4.172 -5.441 -11.109 1 98.12 85 ASP A C 1
ATOM 678 O O . ASP A 1 85 ? -3.863 -4.355 -11.609 1 98.12 85 ASP A O 1
ATOM 682 N N . TYR A 1 86 ? -4.18 -5.664 -9.828 1 97.5 86 TYR A N 1
ATOM 683 C CA . TYR A 1 86 ? -3.912 -4.605 -8.859 1 97.5 86 TYR A CA 1
ATOM 684 C C . TYR A 1 86 ? -2.605 -3.891 -9.188 1 97.5 86 TYR A C 1
ATOM 686 O O . TYR A 1 86 ? -2.564 -2.66 -9.258 1 97.5 86 TYR A O 1
ATOM 694 N N . TYR A 1 87 ? -1.575 -4.605 -9.43 1 97.81 87 TYR A N 1
ATOM 695 C CA . TYR A 1 87 ? -0.26 -3.986 -9.547 1 97.81 87 TYR A CA 1
ATOM 696 C C . TYR A 1 87 ? -0.066 -3.379 -10.93 1 97.81 87 TYR A C 1
ATOM 698 O O . TYR A 1 87 ? 0.742 -2.463 -11.109 1 97.81 87 TYR A O 1
ATOM 706 N N . LYS A 1 88 ? -0.716 -3.883 -11.898 1 97.69 88 LYS A N 1
ATOM 707 C CA . LYS A 1 88 ? -0.737 -3.188 -13.188 1 97.69 88 LYS A CA 1
ATOM 708 C C . LYS A 1 88 ? -1.368 -1.805 -13.055 1 97.69 88 LYS A C 1
ATOM 710 O O . LYS A 1 88 ? -0.836 -0.821 -13.57 1 97.69 88 LYS A O 1
ATOM 715 N N . ARG A 1 89 ? -2.465 -1.76 -12.375 1 98.31 89 ARG A N 1
ATOM 716 C CA . ARG A 1 89 ? -3.146 -0.491 -12.148 1 98.31 89 ARG A CA 1
ATOM 717 C C . ARG A 1 89 ? -2.297 0.442 -11.297 1 98.31 89 ARG A C 1
ATOM 719 O O . ARG A 1 89 ? -2.227 1.644 -11.562 1 98.31 89 ARG A O 1
ATOM 726 N N . LEU A 1 90 ? -1.673 -0.141 -10.273 1 98.25 90 LEU A N 1
ATOM 727 C CA . LEU A 1 90 ? -0.831 0.664 -9.391 1 98.25 90 LEU A CA 1
ATOM 728 C C . LEU A 1 90 ? 0.348 1.253 -10.156 1 98.25 90 LEU A C 1
ATOM 730 O O . LEU A 1 90 ? 0.721 2.408 -9.938 1 98.25 90 LEU A O 1
ATOM 734 N N . LYS A 1 91 ? 0.901 0.524 -11.016 1 97.44 91 LYS A N 1
ATOM 735 C CA . LYS A 1 91 ? 2.002 1.021 -11.836 1 97.44 91 LYS A CA 1
ATOM 736 C C . LYS A 1 91 ? 1.568 2.221 -12.672 1 97.44 91 LYS A C 1
ATOM 738 O O . LYS A 1 91 ? 2.287 3.219 -12.75 1 97.44 91 LYS A O 1
ATOM 743 N N . VAL A 1 92 ? 0.468 2.104 -13.297 1 97.94 92 VAL A N 1
ATOM 744 C CA . VAL A 1 92 ? -0.055 3.197 -14.109 1 97.94 92 VAL A CA 1
ATOM 745 C C . VAL A 1 92 ? -0.273 4.43 -13.234 1 97.94 92 VAL A C 1
ATOM 747 O O . VAL A 1 92 ? 0.105 5.543 -13.609 1 97.94 92 VAL A O 1
ATOM 750 N N . LEU A 1 93 ? -0.875 4.223 -12.102 1 98.12 93 LEU A N 1
ATOM 751 C CA . LEU A 1 93 ? -1.098 5.309 -11.156 1 98.12 93 LEU A CA 1
ATOM 752 C C . LEU A 1 93 ? 0.213 6.016 -10.82 1 98.12 93 LEU A C 1
ATOM 754 O O . LEU A 1 93 ? 0.293 7.246 -10.875 1 98.12 93 LEU A O 1
ATOM 758 N N . GLU A 1 94 ? 1.23 5.254 -10.484 1 97.19 94 GLU A N 1
ATOM 759 C CA . GLU A 1 94 ? 2.502 5.836 -10.07 1 97.19 94 GLU A CA 1
ATOM 760 C C . GLU A 1 94 ? 3.188 6.555 -11.227 1 97.19 94 GLU A C 1
ATOM 762 O O . GLU A 1 94 ? 3.801 7.609 -11.039 1 97.19 94 GLU A O 1
ATOM 767 N N . GLU A 1 95 ? 3.102 6.023 -12.375 1 97.44 95 GLU A N 1
ATOM 768 C CA . GLU A 1 95 ? 3.68 6.672 -13.547 1 97.44 95 GLU A CA 1
ATOM 769 C C . GLU A 1 95 ? 2.984 7.996 -13.844 1 97.44 95 GLU A C 1
ATOM 771 O O . GLU A 1 95 ? 3.643 8.992 -14.148 1 97.44 95 GLU A O 1
ATOM 776 N N . GLU A 1 96 ? 1.707 8 -13.758 1 97.94 96 GLU A N 1
ATOM 777 C CA . GLU A 1 96 ? 0.95 9.227 -14 1 97.94 96 GLU A CA 1
ATOM 778 C C . GLU A 1 96 ? 1.242 10.273 -12.93 1 97.94 96 GLU A C 1
ATOM 780 O O . GLU A 1 96 ? 1.354 11.469 -13.227 1 97.94 96 GLU A O 1
ATOM 785 N N . ALA A 1 97 ? 1.286 9.852 -11.719 1 97.75 97 ALA A N 1
ATOM 786 C CA . ALA A 1 97 ? 1.602 10.773 -10.633 1 97.75 97 ALA A CA 1
ATOM 787 C C . ALA A 1 97 ? 2.986 11.383 -10.82 1 97.75 97 ALA A C 1
ATOM 789 O O . ALA A 1 97 ? 3.166 12.594 -10.641 1 97.75 97 ALA A O 1
ATOM 790 N N . LYS A 1 98 ? 3.947 10.555 -11.156 1 96.75 98 LYS A N 1
ATOM 791 C CA . LYS A 1 98 ? 5.301 11.047 -11.406 1 96.75 98 LYS A CA 1
ATOM 792 C C . LYS A 1 98 ? 5.316 12.078 -12.539 1 96.75 98 LYS A C 1
ATOM 794 O O . LYS A 1 98 ? 5.965 13.117 -12.43 1 96.75 98 LYS A O 1
ATOM 799 N N . ALA A 1 99 ? 4.637 11.812 -13.57 1 97.25 99 ALA A N 1
ATOM 800 C CA . ALA A 1 99 ? 4.57 12.719 -14.719 1 97.25 99 ALA A CA 1
ATOM 801 C C . ALA A 1 99 ? 3.926 14.047 -14.328 1 97.25 99 ALA A C 1
ATOM 803 O O . ALA A 1 99 ? 4.336 15.109 -14.805 1 97.25 99 ALA A O 1
ATOM 804 N N . TYR A 1 100 ? 2.936 14 -13.547 1 97.06 100 TYR A N 1
ATOM 805 C CA . TYR A 1 100 ? 2.186 15.18 -13.141 1 97.06 100 TYR A CA 1
ATOM 806 C C . TYR A 1 100 ? 3.004 16.047 -12.188 1 97.06 100 TYR A C 1
ATOM 808 O O . TYR A 1 100 ? 3.061 17.266 -12.344 1 97.06 100 TYR A O 1
ATOM 816 N N . TRP A 1 101 ? 3.676 15.445 -11.219 1 95.06 101 TRP A N 1
ATOM 817 C CA . TRP A 1 101 ? 4.305 16.188 -10.133 1 95.06 101 TRP A CA 1
ATOM 818 C C . TRP A 1 101 ? 5.75 16.531 -10.477 1 95.06 101 TRP A C 1
ATOM 820 O O . TRP A 1 101 ? 6.355 17.391 -9.836 1 95.06 101 TRP A O 1
ATOM 830 N N . ASN A 1 102 ? 6.387 15.844 -11.266 1 87.31 102 ASN A N 1
ATOM 831 C CA . ASN A 1 102 ? 7.766 16.125 -11.641 1 87.31 102 ASN A CA 1
ATOM 832 C C . ASN A 1 102 ? 7.836 16.969 -12.914 1 87.31 102 ASN A C 1
ATOM 834 O O . ASN A 1 102 ? 8.891 17.047 -13.547 1 87.31 102 ASN A O 1
ATOM 838 N N . LYS A 1 103 ? 6.812 17.562 -13.305 1 72.94 103 LYS A N 1
ATOM 839 C CA . LYS A 1 103 ? 6.863 18.531 -14.406 1 72.94 103 LYS A CA 1
ATOM 840 C C . LYS A 1 103 ? 7.48 19.844 -13.953 1 72.94 103 LYS A C 1
ATOM 842 O O . LYS A 1 103 ? 7.348 20.234 -12.789 1 72.94 103 LYS A O 1
ATOM 847 N N . MET B 1 1 ? -7.754 -18.891 52.156 1 27.89 1 MET B N 1
ATOM 848 C CA . MET B 1 1 ? -6.691 -18.562 51.219 1 27.89 1 MET B CA 1
ATOM 849 C C . MET B 1 1 ? -7.273 -18.125 49.875 1 27.89 1 MET B C 1
ATOM 851 O O . MET B 1 1 ? -7.977 -18.906 49.219 1 27.89 1 MET B O 1
ATOM 855 N N . PHE B 1 2 ? -7.609 -16.828 49.719 1 27.25 2 PHE B N 1
ATOM 856 C CA . PHE B 1 2 ? -8.281 -16.109 48.656 1 27.25 2 PHE B CA 1
ATOM 857 C C . PHE B 1 2 ? -7.426 -16.078 47.375 1 27.25 2 PHE B C 1
ATOM 859 O O . PHE B 1 2 ? -6.305 -15.57 47.406 1 27.25 2 PHE B O 1
ATOM 866 N N . ARG B 1 3 ? -7.441 -17.203 46.656 1 31.84 3 ARG B N 1
ATOM 867 C CA . ARG B 1 3 ? -6.715 -17.141 45.375 1 31.84 3 ARG B CA 1
ATOM 868 C C . ARG B 1 3 ? -7.258 -16.031 44.469 1 31.84 3 ARG B C 1
ATOM 870 O O . ARG B 1 3 ? -8.445 -16.016 44.156 1 31.84 3 ARG B O 1
ATOM 877 N N . PRO B 1 4 ? -6.586 -14.859 44.469 1 30.08 4 PRO B N 1
ATOM 878 C CA . PRO B 1 4 ? -7.055 -13.781 43.594 1 30.08 4 PRO B CA 1
ATOM 879 C C . PRO B 1 4 ? -7.277 -14.242 42.156 1 30.08 4 PRO B C 1
ATOM 881 O O . PRO B 1 4 ? -6.598 -15.148 41.688 1 30.08 4 PRO B O 1
ATOM 884 N N . ASP B 1 5 ? -8.516 -14.227 41.719 1 36.31 5 ASP B N 1
ATOM 885 C CA . ASP B 1 5 ? -8.977 -14.492 40.375 1 36.31 5 ASP B CA 1
ATOM 886 C C . ASP B 1 5 ? -8.133 -13.719 39.344 1 36.31 5 ASP B C 1
ATOM 888 O O . ASP B 1 5 ? -7.988 -12.5 39.469 1 36.31 5 ASP B O 1
ATOM 892 N N . THR B 1 6 ? -7.008 -14.305 38.938 1 34.16 6 THR B N 1
ATOM 893 C CA . THR B 1 6 ? -6.211 -13.742 37.844 1 34.16 6 THR B CA 1
ATOM 894 C C . THR B 1 6 ? -7.105 -13.25 36.719 1 34.16 6 THR B C 1
ATOM 896 O O . THR B 1 6 ? -7.906 -14.016 36.188 1 34.16 6 THR B O 1
ATOM 899 N N . ASN B 1 7 ? -7.656 -12.039 36.906 1 33.03 7 ASN B N 1
ATOM 900 C CA . ASN B 1 7 ? -8.422 -11.336 35.875 1 33.03 7 ASN B CA 1
ATOM 901 C C . ASN B 1 7 ? -7.832 -11.547 34.5 1 33.03 7 ASN B C 1
ATOM 903 O O . ASN B 1 7 ? -6.613 -11.477 34.312 1 33.03 7 ASN B O 1
ATOM 907 N N . ARG B 1 8 ? -8.508 -12.328 33.625 1 33.97 8 ARG B N 1
ATOM 908 C CA . ARG B 1 8 ? -8.297 -12.492 32.188 1 33.97 8 ARG B CA 1
ATOM 909 C C . ARG B 1 8 ? -8 -11.148 31.531 1 33.97 8 ARG B C 1
ATOM 911 O O . ARG B 1 8 ? -8.695 -10.164 31.781 1 33.97 8 ARG B O 1
ATOM 918 N N . VAL B 1 9 ? -6.781 -10.789 31.547 1 35.16 9 VAL B N 1
ATOM 919 C CA . VAL B 1 9 ? -6.484 -9.648 30.688 1 35.16 9 VAL B CA 1
ATOM 920 C C . VAL B 1 9 ? -7.418 -9.664 29.469 1 35.16 9 VAL B C 1
ATOM 922 O O . VAL B 1 9 ? -7.504 -10.664 28.766 1 35.16 9 VAL B O 1
ATOM 925 N N . PRO B 1 10 ? -8.555 -9.031 29.609 1 34.53 10 PRO B N 1
ATOM 926 C CA . PRO B 1 10 ? -9.328 -9.031 28.375 1 34.53 10 PRO B CA 1
ATOM 927 C C . PRO B 1 10 ? -8.453 -8.898 27.125 1 34.53 10 PRO B C 1
ATOM 929 O O . PRO B 1 10 ? -7.629 -7.98 27.047 1 34.53 10 PRO B O 1
ATOM 932 N N . ASN B 1 11 ? -7.797 -9.898 26.828 1 34.47 11 ASN B N 1
ATOM 933 C CA . ASN B 1 11 ? -7.117 -9.875 25.531 1 34.47 11 ASN B CA 1
ATOM 934 C C . ASN B 1 11 ? -7.988 -9.234 24.453 1 34.47 11 ASN B C 1
ATOM 936 O O . ASN B 1 11 ? -8.766 -9.922 23.781 1 34.47 11 ASN B O 1
ATOM 940 N N . SER B 1 12 ? -8.906 -8.328 24.781 1 34.56 12 SER B N 1
ATOM 941 C CA . SER B 1 12 ? -9.719 -7.688 23.75 1 34.56 12 SER B CA 1
ATOM 942 C C . SER B 1 12 ? -8.867 -7.258 22.562 1 34.56 12 SER B C 1
ATOM 944 O O . SER B 1 12 ? -8.109 -6.293 22.656 1 34.56 12 SER B O 1
ATOM 946 N N . ASN B 1 13 ? -8.125 -8.102 22 1 39.47 13 ASN B N 1
ATOM 947 C CA . ASN B 1 13 ? -7.449 -7.848 20.734 1 39.47 13 ASN B CA 1
ATOM 948 C C . ASN B 1 13 ? -8.297 -6.98 19.812 1 39.47 13 ASN B C 1
ATOM 950 O O . ASN B 1 13 ? -9.07 -7.5 19 1 39.47 13 ASN B O 1
ATOM 954 N N . ASN B 1 14 ? -9.031 -6.047 20.328 1 46.19 14 ASN B N 1
ATOM 955 C CA . ASN B 1 14 ? -9.844 -5.102 19.562 1 46.19 14 ASN B CA 1
ATOM 956 C C . ASN B 1 14 ? -9.039 -4.445 18.453 1 46.19 14 ASN B C 1
ATOM 958 O O . ASN B 1 14 ? -8.242 -3.541 18.703 1 46.19 14 ASN B O 1
ATOM 962 N N . THR B 1 15 ? -8.68 -5.117 17.391 1 62.62 15 THR B N 1
ATOM 963 C CA . THR B 1 15 ? -7.941 -4.598 16.234 1 62.62 15 THR B CA 1
ATOM 964 C C . THR B 1 15 ? -8.594 -3.324 15.703 1 62.62 15 THR B C 1
ATOM 966 O O . THR B 1 15 ? -9.805 -3.291 15.469 1 62.62 15 THR B O 1
ATOM 969 N N . LYS B 1 16 ? -7.996 -2.182 15.922 1 69.88 16 LYS B N 1
ATOM 970 C CA . LYS B 1 16 ? -8.438 -0.878 15.438 1 69.88 16 LYS B CA 1
ATOM 971 C C . LYS B 1 16 ? -8.883 -0.957 13.977 1 69.88 16 LYS B C 1
ATOM 973 O O . LYS B 1 16 ? -8.148 -1.457 13.125 1 69.88 16 LYS B O 1
ATOM 978 N N . THR B 1 17 ? -10.148 -0.583 13.789 1 83.06 17 THR B N 1
ATOM 979 C CA . THR B 1 17 ? -10.695 -0.708 12.438 1 83.06 17 THR B CA 1
ATOM 980 C C . THR B 1 17 ? -10.586 0.612 11.688 1 83.06 17 THR B C 1
ATOM 982 O O . THR B 1 17 ? -10.672 0.64 10.453 1 83.06 17 THR B O 1
ATOM 985 N N . SER B 1 18 ? -10.492 1.646 12.469 1 91.94 18 SER B N 1
ATOM 986 C CA . SER B 1 18 ? -10.328 2.947 11.828 1 91.94 18 SER B CA 1
ATOM 987 C C . SER B 1 18 ? -9.758 3.973 12.805 1 91.94 18 SER B C 1
ATOM 989 O O . SER B 1 18 ? -9.812 3.773 14.023 1 91.94 18 SER B O 1
ATOM 991 N N . PHE B 1 19 ? -9.172 4.984 12.273 1 95.38 19 PHE B N 1
ATOM 992 C CA . PHE B 1 19 ? -8.781 6.176 13.016 1 95.38 19 PHE B CA 1
ATOM 993 C C . PHE B 1 19 ? -9.781 7.305 12.805 1 95.38 19 PHE B C 1
ATOM 995 O O . PHE B 1 19 ? -10.266 7.512 11.688 1 95.38 19 PHE B O 1
ATOM 1002 N N . THR B 1 20 ? -10.094 7.988 13.891 1 97.56 20 THR B N 1
ATOM 1003 C CA . THR B 1 20 ? -10.82 9.25 13.742 1 97.56 20 THR B CA 1
ATOM 1004 C C . THR B 1 20 ? -9.898 10.344 13.203 1 97.56 20 THR B C 1
ATOM 1006 O O . THR B 1 20 ? -8.672 10.172 13.18 1 97.56 20 THR B O 1
ATOM 1009 N N . LYS B 1 21 ? -10.523 11.43 12.797 1 98.19 21 LYS B N 1
ATOM 1010 C CA . LYS B 1 21 ? -9.703 12.539 12.32 1 98.19 21 LYS B CA 1
ATOM 1011 C C . LYS B 1 21 ? -8.82 13.086 13.445 1 98.19 21 LYS B C 1
ATOM 1013 O O . LYS B 1 21 ? -7.676 13.484 13.203 1 98.19 21 LYS B O 1
ATOM 1018 N N . GLU B 1 22 ? -9.344 13.078 14.641 1 98.25 22 GLU B N 1
ATOM 1019 C CA . GLU B 1 22 ? -8.57 13.516 15.805 1 98.25 22 GLU B CA 1
ATOM 1020 C C . GLU B 1 22 ? -7.383 12.602 16.062 1 98.25 22 GLU B C 1
ATOM 1022 O O . GLU B 1 22 ? -6.289 13.07 16.391 1 98.25 22 GLU B O 1
ATOM 1027 N N . GLU B 1 23 ? -7.652 11.359 15.914 1 97.88 23 GLU B N 1
ATOM 1028 C CA . GLU B 1 23 ? -6.559 10.406 16.078 1 97.88 23 GLU B CA 1
ATOM 1029 C C . GLU B 1 23 ? -5.496 10.602 14.992 1 97.88 23 GLU B C 1
ATOM 1031 O O . GLU B 1 23 ? -4.297 10.539 15.273 1 97.88 23 GLU B O 1
ATOM 1036 N N . ALA B 1 24 ? -5.949 10.836 13.781 1 98.12 24 ALA B N 1
ATOM 1037 C CA . ALA B 1 24 ? -5.016 11.102 12.695 1 98.12 24 ALA B CA 1
ATOM 1038 C C . ALA B 1 24 ? -4.188 12.352 12.969 1 98.12 24 ALA B C 1
ATOM 1040 O O . ALA B 1 24 ? -2.986 12.383 12.688 1 98.12 24 ALA B O 1
ATOM 1041 N N . ALA B 1 25 ? -4.836 13.344 13.555 1 98.56 25 ALA B N 1
ATOM 1042 C CA . ALA B 1 25 ? -4.129 14.57 13.914 1 98.56 25 ALA B CA 1
ATOM 1043 C C . ALA B 1 25 ? -3.059 14.289 14.969 1 98.56 25 ALA B C 1
ATOM 1045 O O . ALA B 1 25 ? -1.959 14.844 14.906 1 98.56 25 ALA B O 1
ATOM 1046 N N . ALA B 1 26 ? -3.383 13.469 15.891 1 98.25 26 ALA B N 1
ATOM 1047 C CA . ALA B 1 26 ? -2.424 13.117 16.938 1 98.25 26 ALA B CA 1
ATOM 1048 C C . ALA B 1 26 ? -1.229 12.367 16.344 1 98.25 26 ALA B C 1
ATOM 1050 O O . ALA B 1 26 ? -0.082 12.633 16.719 1 98.25 26 ALA B O 1
ATOM 1051 N N . ILE B 1 27 ? -1.547 11.422 15.492 1 96.5 27 ILE B N 1
ATOM 1052 C CA . ILE B 1 27 ? -0.48 10.688 14.82 1 96.5 27 ILE B CA 1
ATOM 1053 C C . ILE B 1 27 ? 0.406 11.664 14.047 1 96.5 27 ILE B C 1
ATOM 1055 O O . ILE B 1 27 ? 1.635 11.578 14.109 1 96.5 27 ILE B O 1
ATOM 1059 N N . ALA B 1 28 ? -0.196 12.625 13.336 1 98.19 28 ALA B N 1
ATOM 1060 C CA . ALA B 1 28 ? 0.545 13.609 12.562 1 98.19 28 ALA B CA 1
ATOM 1061 C C . ALA B 1 28 ? 1.45 14.445 13.461 1 98.19 28 ALA B C 1
ATOM 1063 O O . ALA B 1 28 ? 2.596 14.734 13.109 1 98.19 28 ALA B O 1
ATOM 1064 N N . LEU B 1 29 ? 0.946 14.797 14.594 1 98.31 29 LEU B N 1
ATOM 1065 C CA . LEU B 1 29 ? 1.723 15.57 15.555 1 98.31 29 LEU B CA 1
ATOM 1066 C C . LEU B 1 29 ? 2.943 14.789 16.031 1 98.31 29 LEU B C 1
ATOM 1068 O O . LEU B 1 29 ? 4.047 15.336 16.109 1 98.31 29 LEU B O 1
ATOM 1072 N N . LEU B 1 30 ? 2.723 13.547 16.328 1 96.69 30 LEU B N 1
ATOM 1073 C CA . LEU B 1 30 ? 3.805 12.688 16.812 1 96.69 30 LEU B CA 1
ATOM 1074 C C . LEU B 1 30 ? 4.871 12.508 15.734 1 96.69 30 LEU B C 1
ATOM 1076 O O . LEU B 1 30 ? 6.051 12.344 16.047 1 96.69 30 LEU B O 1
ATOM 1080 N N . LEU B 1 31 ? 4.477 12.602 14.547 1 94.75 31 LEU B N 1
ATOM 1081 C CA . LEU B 1 31 ? 5.395 12.453 13.43 1 94.75 31 LEU B CA 1
ATOM 1082 C C . LEU B 1 31 ? 5.957 13.805 13 1 94.75 31 LEU B C 1
ATOM 1084 O O . LEU B 1 31 ? 6.691 13.891 12.016 1 94.75 31 LEU B O 1
ATOM 1088 N N . ASP B 1 32 ? 5.551 14.82 13.641 1 97.12 32 ASP B N 1
ATOM 1089 C CA . ASP B 1 32 ? 6.023 16.172 13.391 1 97.12 32 ASP B CA 1
ATOM 1090 C C . ASP B 1 32 ? 5.641 16.641 11.984 1 97.12 32 ASP B C 1
ATOM 1092 O O . ASP B 1 32 ? 6.457 17.25 11.281 1 97.12 32 ASP B O 1
ATOM 1096 N N . ILE B 1 33 ? 4.496 16.297 11.578 1 97.62 33 ILE B N 1
ATOM 1097 C CA . ILE B 1 33 ? 3.99 16.766 10.297 1 97.62 33 ILE B CA 1
ATOM 1098 C C . ILE B 1 33 ? 3.447 18.172 10.438 1 97.62 33 ILE B C 1
ATOM 1100 O O . ILE B 1 33 ? 2.547 18.422 11.242 1 97.62 33 ILE B O 1
ATOM 1104 N N . ASP B 1 34 ? 4.031 19.094 9.641 1 97.94 34 ASP B N 1
ATOM 1105 C CA . ASP B 1 34 ? 3.551 20.469 9.523 1 97.94 34 ASP B CA 1
ATOM 1106 C C . ASP B 1 34 ? 2.783 20.672 8.219 1 97.94 34 ASP B C 1
ATOM 1108 O O . ASP B 1 34 ? 3.387 20.828 7.156 1 97.94 34 ASP B O 1
ATOM 1112 N N . PHE B 1 35 ? 1.487 20.734 8.266 1 97.94 35 PHE B N 1
ATOM 1113 C CA . PHE B 1 35 ? 0.625 20.766 7.094 1 97.94 35 PHE B CA 1
ATOM 1114 C C . PHE B 1 35 ? 0.739 22.094 6.367 1 97.94 35 PHE B C 1
ATOM 1116 O O . PHE B 1 35 ? 0.287 22.234 5.227 1 97.94 35 PHE B O 1
ATOM 1123 N N . ARG B 1 36 ? 1.395 23.062 6.977 1 97.88 36 ARG B N 1
ATOM 1124 C CA . ARG B 1 36 ? 1.667 24.328 6.297 1 97.88 36 ARG B CA 1
ATOM 1125 C C . ARG B 1 36 ? 2.84 24.188 5.332 1 97.88 36 ARG B C 1
ATOM 1127 O O . ARG B 1 36 ? 3.029 25.031 4.453 1 97.88 36 ARG B O 1
ATOM 1134 N N . LYS B 1 37 ? 3.578 23.172 5.48 1 97.62 37 LYS B N 1
ATOM 1135 C CA . LYS B 1 37 ? 4.785 22.969 4.684 1 97.62 37 LYS B CA 1
ATOM 1136 C C . LYS B 1 37 ? 4.621 21.797 3.719 1 97.62 37 LYS B C 1
ATOM 1138 O O . LYS B 1 37 ? 5.543 21.469 2.971 1 97.62 37 LYS B O 1
ATOM 1143 N N . THR B 1 38 ? 3.516 21.078 3.828 1 97.38 38 THR B N 1
ATOM 1144 C CA . THR B 1 38 ? 3.254 19.938 2.953 1 97.38 38 THR B CA 1
ATOM 1145 C C . THR B 1 38 ? 2.285 20.328 1.84 1 97.38 38 THR B C 1
ATOM 1147 O O . THR B 1 38 ? 1.566 21.328 1.953 1 97.38 38 THR B O 1
ATOM 1150 N N . LYS B 1 39 ? 2.277 19.562 0.789 1 97.31 39 LYS B N 1
ATOM 1151 C CA . LYS B 1 39 ? 1.339 19.766 -0.312 1 97.31 39 LYS B CA 1
ATOM 1152 C C . LYS B 1 39 ? 0.072 18.938 -0.107 1 97.31 39 LYS B C 1
ATOM 1154 O O . LYS B 1 39 ? -0.765 18.844 -1.007 1 97.31 39 LYS B O 1
ATOM 1159 N N . PHE B 1 40 ? -0.024 18.281 1.018 1 98.31 40 PHE B N 1
ATOM 1160 C CA . PHE B 1 40 ? -1.231 17.578 1.428 1 98.31 40 PHE B CA 1
ATOM 1161 C C . PHE B 1 40 ? -1.718 18.078 2.783 1 98.31 40 PHE B C 1
ATOM 1163 O O . PHE B 1 40 ? -0.947 18.656 3.549 1 98.31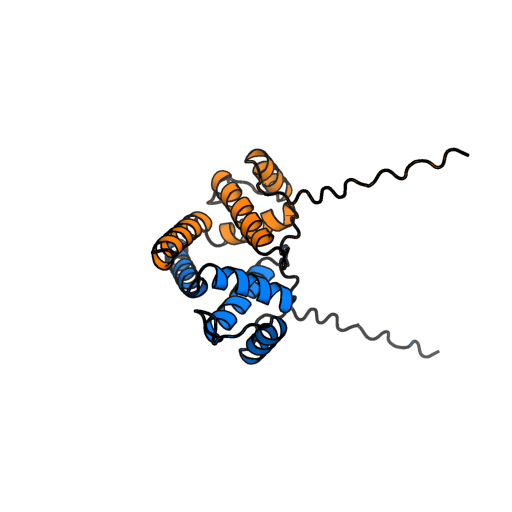 40 PHE B O 1
ATOM 1170 N N . ASP B 1 41 ? -3.088 17.844 3.043 1 98.5 41 ASP B N 1
ATOM 1171 C CA . ASP B 1 41 ? -3.65 18.344 4.293 1 98.5 41 ASP B CA 1
ATOM 1172 C C . ASP B 1 41 ? -4.043 17.188 5.219 1 98.5 41 ASP B C 1
ATOM 1174 O O . ASP B 1 41 ? -3.797 16.031 4.906 1 98.5 41 ASP B O 1
ATOM 1178 N N . LEU B 1 42 ? -4.586 17.5 6.363 1 98.62 42 LEU B N 1
ATOM 1179 C CA . LEU B 1 42 ? -4.957 16.5 7.371 1 98.62 42 LEU B CA 1
ATOM 1180 C C . LEU B 1 42 ? -5.969 15.516 6.812 1 98.62 42 LEU B C 1
ATOM 1182 O O . LEU B 1 42 ? -5.941 14.328 7.16 1 98.62 42 LEU B O 1
ATOM 1186 N N . ASN B 1 43 ? -6.84 15.992 6.043 1 98.44 43 ASN B N 1
ATOM 1187 C CA . ASN B 1 43 ? -7.836 15.086 5.473 1 98.44 43 ASN B CA 1
ATOM 1188 C C . ASN B 1 43 ? -7.184 14 4.625 1 98.44 43 ASN B C 1
ATOM 1190 O O . ASN B 1 43 ? -7.547 12.828 4.723 1 98.44 43 ASN B O 1
ATOM 1194 N N . GLU B 1 44 ? -6.258 14.406 3.787 1 98.44 44 GLU B N 1
ATOM 1195 C CA . GLU B 1 44 ? -5.547 13.43 2.971 1 98.44 44 GLU B CA 1
ATOM 1196 C C . GLU B 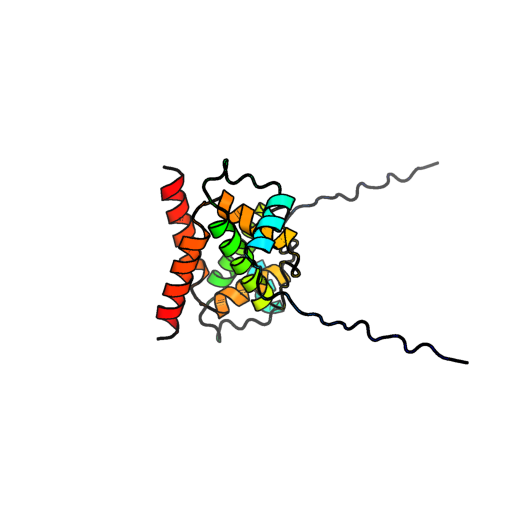1 44 ? -4.762 12.453 3.84 1 98.44 44 GLU B C 1
ATOM 1198 O O . GLU B 1 44 ? -4.723 11.25 3.555 1 98.44 44 GLU B O 1
ATOM 1203 N N . PHE B 1 45 ? -4.137 12.992 4.891 1 98.38 45 PHE B N 1
ATOM 1204 C CA . PHE B 1 45 ? -3.395 12.133 5.805 1 98.38 45 PHE B CA 1
ATOM 1205 C C . PHE B 1 45 ? -4.328 11.164 6.52 1 98.38 45 PHE B C 1
ATOM 1207 O O . PHE B 1 45 ? -4.008 9.984 6.68 1 98.38 45 PHE B O 1
ATOM 1214 N N . TRP B 1 46 ? -5.48 11.656 6.926 1 98.38 46 TRP B N 1
ATOM 1215 C CA . TRP B 1 46 ? -6.48 10.836 7.598 1 98.38 46 TRP B CA 1
ATOM 1216 C C . TRP B 1 46 ? -6.965 9.711 6.688 1 98.38 46 TRP B C 1
ATOM 1218 O O . TRP B 1 46 ? -7.055 8.555 7.109 1 98.38 46 TRP B O 1
ATOM 1228 N N . ILE B 1 47 ? -7.246 9.977 5.453 1 97.69 47 ILE B N 1
ATOM 1229 C CA . ILE B 1 47 ? -7.629 8.961 4.473 1 97.69 47 ILE B CA 1
ATOM 1230 C C . ILE B 1 47 ? -6.496 7.949 4.312 1 97.69 47 ILE B C 1
ATOM 1232 O O . ILE B 1 47 ? -6.742 6.738 4.258 1 97.69 47 ILE B O 1
ATOM 1236 N N . GLY B 1 48 ? -5.281 8.531 4.305 1 95.38 48 GLY B N 1
ATOM 1237 C CA . GLY B 1 48 ? -4.113 7.688 4.125 1 95.38 48 GLY B CA 1
ATOM 1238 C C . GLY B 1 48 ? -3.918 6.688 5.25 1 95.38 48 GLY B C 1
ATOM 1239 O O . GLY B 1 48 ? -3.729 5.496 5.008 1 95.38 48 GLY B O 1
ATOM 1240 N N . VAL B 1 49 ? -3.992 7.145 6.488 1 94.25 49 VAL B N 1
ATOM 1241 C CA . VAL B 1 49 ? -3.758 6.25 7.617 1 94.25 49 VAL B CA 1
ATOM 1242 C C . VAL B 1 49 ? -4.859 5.195 7.676 1 94.25 49 VAL B C 1
ATOM 1244 O O . VAL B 1 49 ? -4.602 4.035 8.016 1 94.25 49 VAL B O 1
ATOM 1247 N N . ASN B 1 50 ? -6.055 5.523 7.312 1 93.44 50 ASN B N 1
ATOM 1248 C CA . ASN B 1 50 ? -7.129 4.535 7.324 1 93.44 50 ASN B CA 1
ATOM 1249 C C . ASN B 1 50 ? -6.988 3.545 6.168 1 93.44 50 ASN B C 1
ATOM 1251 O O . ASN B 1 50 ? -7.32 2.367 6.312 1 93.44 50 ASN B O 1
ATOM 1255 N N . THR B 1 51 ? -6.555 4.027 5.027 1 91.5 51 THR B N 1
ATOM 1256 C CA . THR B 1 51 ? -6.297 3.135 3.904 1 91.5 51 THR B CA 1
ATOM 1257 C C . THR B 1 51 ? -5.219 2.115 4.262 1 91.5 51 THR B C 1
ATOM 1259 O O . THR B 1 51 ? -5.391 0.916 4.027 1 91.5 51 THR B O 1
ATOM 1262 N N . GLU B 1 52 ? -4.156 2.596 4.891 1 87.56 52 GLU B N 1
ATOM 1263 C CA . GLU B 1 52 ? -3.072 1.697 5.273 1 87.56 52 GLU B CA 1
ATOM 1264 C C . GLU B 1 52 ? -3.516 0.723 6.359 1 87.56 52 GLU B C 1
ATOM 1266 O O . GLU B 1 52 ? -3.102 -0.438 6.367 1 87.56 52 GLU B O 1
ATOM 1271 N N . LEU B 1 53 ? -4.289 1.241 7.277 1 86.75 53 LEU B N 1
ATOM 1272 C CA . LEU B 1 53 ? -4.82 0.362 8.312 1 86.75 53 LEU B CA 1
ATOM 1273 C C . LEU B 1 53 ? -5.621 -0.78 7.695 1 86.75 53 LEU B C 1
ATOM 1275 O O . LEU B 1 53 ? -5.473 -1.936 8.102 1 86.75 53 LEU B O 1
ATOM 1279 N N . GLU B 1 54 ? -6.539 -0.478 6.746 1 84.56 54 GLU B N 1
ATOM 1280 C CA . GLU B 1 54 ? -7.352 -1.486 6.07 1 84.56 54 GLU B CA 1
ATOM 1281 C C . GLU B 1 54 ? -6.477 -2.508 5.352 1 84.56 54 GLU B C 1
ATOM 1283 O O . GLU B 1 54 ? -6.754 -3.709 5.391 1 84.56 54 GLU B O 1
ATOM 1288 N N . HIS B 1 55 ? -5.461 -2.002 4.746 1 80.88 55 HIS B N 1
ATOM 1289 C CA . HIS B 1 55 ? -4.555 -2.881 4.016 1 80.88 55 HIS B CA 1
ATOM 1290 C C . HIS B 1 55 ? -3.754 -3.764 4.965 1 80.88 55 HIS B C 1
ATOM 1292 O O . HIS B 1 55 ? -3.418 -4.902 4.625 1 80.88 55 HIS B O 1
ATOM 1298 N N . GLY B 1 56 ? -3.516 -3.283 6.141 1 75.5 56 GLY B N 1
ATOM 1299 C CA . GLY B 1 56 ? -2.844 -4.078 7.156 1 75.5 56 GLY B CA 1
ATOM 1300 C C . GLY B 1 56 ? -3.725 -5.164 7.746 1 75.5 56 GLY B C 1
ATOM 1301 O O . GLY B 1 56 ? -3.248 -6.258 8.055 1 75.5 56 GLY B O 1
ATOM 1302 N N . ARG B 1 57 ? -5.008 -4.836 7.965 1 70.12 57 ARG B N 1
ATOM 1303 C CA . ARG B 1 57 ? -5.949 -5.773 8.57 1 70.12 57 ARG B CA 1
ATOM 1304 C C . ARG B 1 57 ? -6.332 -6.879 7.586 1 70.12 57 ARG B C 1
ATOM 1306 O O . ARG B 1 57 ? -6.52 -8.031 7.98 1 70.12 57 ARG B O 1
ATOM 1313 N N . LYS B 1 58 ? -6.766 -6.27 6.496 1 60.09 58 LYS B N 1
ATOM 1314 C CA . LYS B 1 58 ? -7.195 -7.246 5.496 1 60.09 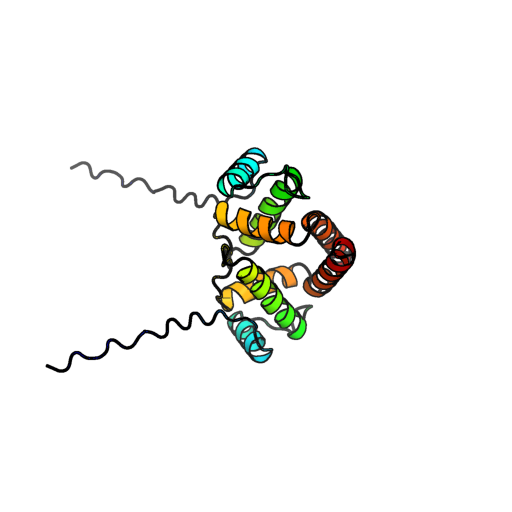58 LYS B CA 1
ATOM 1315 C C . LYS B 1 58 ? -6.199 -8.398 5.387 1 60.09 58 LYS B C 1
ATOM 1317 O O . LYS B 1 58 ? -6.578 -9.523 5.07 1 60.09 58 LYS B O 1
ATOM 1322 N N . TYR B 1 59 ? -5.168 -7.875 5.746 1 50.25 59 TYR B N 1
ATOM 1323 C CA . TYR B 1 59 ? -4.184 -8.93 5.523 1 50.25 59 TYR B CA 1
ATOM 1324 C C . TYR B 1 59 ? -3.742 -9.547 6.844 1 50.25 59 TYR B C 1
ATOM 1326 O O . TYR B 1 59 ? -2.676 -9.219 7.371 1 50.25 59 TYR B O 1
ATOM 1334 N N . ASN B 1 60 ? -4.723 -9.609 7.738 1 50.19 60 ASN B N 1
ATOM 1335 C CA . ASN B 1 60 ? -4.52 -10.234 9.039 1 50.19 60 ASN B CA 1
ATOM 1336 C C . ASN B 1 60 ? -3.148 -10.906 9.133 1 50.19 60 ASN B C 1
ATOM 1338 O O . ASN B 1 60 ? -2.498 -10.852 10.18 1 50.19 60 ASN B O 1
ATOM 1342 N N . GLN B 1 61 ? -2.871 -11.758 8.07 1 46.41 61 GLN B N 1
ATOM 1343 C CA . GLN B 1 61 ? -1.64 -12.516 8.25 1 46.41 61 GLN B CA 1
ATOM 1344 C C . GLN B 1 61 ? -0.415 -11.617 8.141 1 46.41 61 GLN B C 1
ATOM 1346 O O . GLN B 1 61 ? 0.679 -11.984 8.57 1 46.41 61 GLN B O 1
ATOM 1351 N N . THR B 1 62 ? -0.673 -10.438 7.48 1 48.03 62 THR B N 1
ATOM 1352 C CA . THR B 1 62 ? 0.523 -9.617 7.352 1 48.03 62 THR B CA 1
ATOM 1353 C C . THR B 1 62 ? 0.426 -8.375 8.242 1 48.03 62 THR B C 1
ATOM 1355 O O . THR B 1 62 ? 0.823 -7.281 7.836 1 48.03 62 THR B O 1
ATOM 1358 N N . ASN B 1 63 ? -0.2 -8.555 9.406 1 52.66 63 ASN B N 1
ATOM 1359 C CA . ASN B 1 63 ? -0.217 -7.41 10.305 1 52.66 63 ASN B CA 1
ATOM 1360 C C . ASN B 1 63 ? 1 -6.512 10.094 1 52.66 63 ASN B C 1
ATOM 1362 O O . ASN B 1 63 ? 1.936 -6.531 10.891 1 52.66 63 ASN B O 1
ATOM 1366 N N . VAL B 1 64 ? 1.124 -5.98 8.758 1 55.06 64 VAL B N 1
ATOM 1367 C CA . VAL B 1 64 ? 2.25 -5.168 8.305 1 55.06 64 VAL B CA 1
ATOM 1368 C C . VAL B 1 64 ? 2.516 -4.047 9.297 1 55.06 64 VAL B C 1
ATOM 1370 O O . VAL B 1 64 ? 3.668 -3.771 9.641 1 55.06 64 VAL B O 1
ATOM 1373 N N . THR B 1 65 ? 1.318 -3.5 9.805 1 61.03 65 THR B N 1
ATOM 1374 C CA . THR B 1 65 ? 1.58 -2.379 10.703 1 61.03 65 THR B CA 1
ATOM 1375 C C . THR B 1 65 ? 1.373 -2.793 12.156 1 61.03 65 THR B C 1
ATOM 1377 O O . THR B 1 65 ? 1.69 -2.033 13.07 1 61.03 65 THR B O 1
ATOM 1380 N N . ALA B 1 66 ? 1.131 -4.094 12.281 1 62 66 ALA B N 1
ATOM 1381 C CA . ALA B 1 66 ? 0.836 -4.574 13.625 1 62 66 ALA B CA 1
ATOM 1382 C C . ALA B 1 66 ? -0.093 -3.611 14.359 1 62 66 ALA B C 1
ATOM 1384 O O . ALA B 1 66 ? 0.057 -3.393 15.562 1 62 66 ALA B O 1
ATOM 1385 N N . ASP B 1 67 ? -0.824 -2.961 13.609 1 70.56 67 ASP B N 1
ATOM 1386 C CA . ASP B 1 67 ? -1.819 -2.018 14.109 1 70.56 67 ASP B CA 1
ATOM 1387 C C . ASP B 1 67 ? -1.16 -0.89 14.898 1 70.56 67 ASP B C 1
ATOM 1389 O O . ASP B 1 67 ? -1.787 -0.289 15.773 1 70.56 67 ASP B O 1
ATOM 1393 N N . ASP B 1 68 ? 0.021 -0.717 14.703 1 81.56 68 ASP B N 1
ATOM 1394 C CA . ASP B 1 68 ? 0.71 0.396 15.352 1 81.56 68 ASP B CA 1
ATOM 1395 C C . ASP B 1 68 ? 0.422 1.711 14.633 1 81.56 68 ASP B C 1
ATOM 1397 O O . ASP B 1 68 ? 0.763 1.87 13.453 1 81.56 68 ASP B O 1
ATOM 1401 N N . PRO B 1 69 ? -0.193 2.609 15.383 1 87.94 69 PRO B N 1
ATOM 1402 C CA . PRO B 1 69 ? -0.622 3.857 14.75 1 87.94 69 PRO B CA 1
ATOM 1403 C C . PRO B 1 69 ? 0.542 4.648 14.156 1 87.94 69 PRO B C 1
ATOM 1405 O O . PRO B 1 69 ? 0.405 5.246 13.086 1 87.94 69 PRO B O 1
ATOM 1408 N N . ILE B 1 70 ? 1.69 4.66 14.805 1 87.81 70 ILE B N 1
ATOM 1409 C CA . ILE B 1 70 ? 2.824 5.453 14.344 1 87.81 70 ILE B CA 1
ATOM 1410 C C . ILE B 1 70 ? 3.393 4.832 13.062 1 87.81 70 ILE B C 1
ATOM 1412 O O . ILE B 1 70 ? 3.693 5.547 12.102 1 87.81 70 ILE B O 1
ATOM 1416 N N . THR B 1 71 ? 3.471 3.504 12.992 1 83.38 71 THR B N 1
ATOM 1417 C CA . THR B 1 71 ? 3.928 2.818 11.789 1 83.38 71 THR B CA 1
ATOM 1418 C C . THR B 1 71 ? 2.967 3.061 10.633 1 83.38 71 THR B C 1
ATOM 1420 O O . THR B 1 71 ? 3.395 3.359 9.516 1 83.38 71 THR B O 1
ATOM 1423 N N . THR B 1 72 ? 1.721 2.98 10.938 1 86.56 72 THR B N 1
ATOM 1424 C CA . THR B 1 72 ? 0.699 3.246 9.93 1 86.56 72 THR B CA 1
ATOM 1425 C C . THR B 1 72 ? 0.82 4.672 9.398 1 86.56 72 THR B C 1
ATOM 1427 O O . THR B 1 72 ? 0.75 4.898 8.188 1 86.56 72 THR B O 1
ATOM 1430 N N . GLY B 1 73 ? 1.014 5.613 10.328 1 91 73 GLY B N 1
ATOM 1431 C CA . GLY B 1 73 ? 1.181 7.008 9.953 1 91 73 GLY B CA 1
ATOM 1432 C C . GLY B 1 73 ? 2.414 7.254 9.102 1 91 73 GLY B C 1
ATOM 1433 O O . GLY B 1 73 ? 2.377 8.039 8.156 1 91 73 GLY B O 1
ATOM 1434 N N . LYS B 1 74 ? 3.475 6.539 9.398 1 88.25 74 LYS B N 1
ATOM 1435 C CA . LYS B 1 74 ? 4.711 6.691 8.641 1 88.25 74 LYS B CA 1
ATOM 1436 C C . LYS B 1 74 ? 4.535 6.207 7.203 1 88.25 74 LYS B C 1
ATOM 1438 O O . LYS B 1 74 ? 5.066 6.812 6.27 1 88.25 74 LYS B O 1
ATOM 1443 N N . ILE B 1 75 ? 3.84 5.145 7.016 1 86.81 75 ILE B N 1
ATOM 1444 C CA . ILE B 1 75 ? 3.588 4.613 5.68 1 86.81 75 ILE B CA 1
ATOM 1445 C C . ILE B 1 75 ? 2.74 5.605 4.883 1 86.81 75 ILE B C 1
ATOM 1447 O O . ILE B 1 75 ? 3.062 5.926 3.734 1 86.81 75 ILE B O 1
ATOM 1451 N N . ALA B 1 76 ? 1.716 6.074 5.566 1 91.62 76 ALA B N 1
ATOM 1452 C CA . ALA B 1 76 ? 0.867 7.062 4.902 1 91.62 76 ALA B CA 1
ATOM 1453 C C . ALA B 1 76 ? 1.662 8.305 4.527 1 91.62 76 ALA B C 1
ATOM 1455 O O . ALA B 1 76 ? 1.535 8.82 3.416 1 91.62 76 ALA B O 1
ATOM 1456 N N . LEU B 1 77 ? 2.498 8.758 5.449 1 93 77 LEU B N 1
ATOM 1457 C CA . LEU B 1 77 ? 3.312 9.945 5.215 1 93 77 LEU B CA 1
ATOM 1458 C C . LEU B 1 77 ? 4.262 9.727 4.043 1 93 77 LEU B C 1
ATOM 1460 O O . LEU B 1 77 ? 4.469 10.633 3.229 1 93 77 LEU B O 1
ATOM 1464 N N . ALA B 1 78 ? 4.859 8.57 3.928 1 90.06 78 ALA B N 1
ATOM 1465 C CA . ALA B 1 78 ? 5.785 8.273 2.838 1 90.06 78 ALA B CA 1
ATOM 1466 C C . ALA B 1 78 ? 5.09 8.375 1.484 1 90.06 78 ALA B C 1
ATOM 1468 O O . ALA B 1 78 ? 5.621 8.977 0.549 1 90.06 78 ALA B O 1
ATOM 1469 N N . HIS B 1 79 ? 3.877 7.781 1.357 1 92.94 79 HIS B N 1
ATOM 1470 C CA . HIS B 1 79 ? 3.125 7.836 0.109 1 92.94 79 HIS B CA 1
ATOM 1471 C C . HIS B 1 79 ? 2.744 9.273 -0.24 1 92.94 79 HIS B C 1
ATOM 1473 O O . HIS B 1 79 ? 2.9 9.695 -1.387 1 92.94 79 HIS B O 1
ATOM 1479 N N . LEU B 1 80 ? 2.316 10.008 0.747 1 95.56 80 LEU B N 1
ATOM 1480 C CA . LEU B 1 80 ? 1.889 11.383 0.514 1 95.56 80 LEU B CA 1
ATOM 1481 C C . LEU B 1 80 ? 3.08 12.273 0.182 1 95.56 80 LEU B C 1
ATOM 1483 O O . LEU B 1 80 ? 2.939 13.258 -0.546 1 95.56 80 LEU B O 1
ATOM 1487 N N . SER B 1 81 ? 4.242 11.898 0.714 1 93.06 81 SER B N 1
ATOM 1488 C CA . SER B 1 81 ? 5.457 12.648 0.409 1 93.06 81 SER B CA 1
ATOM 1489 C C . SER B 1 81 ? 5.922 12.391 -1.021 1 93.06 81 SER B C 1
ATOM 1491 O O . SER B 1 81 ? 6.527 13.258 -1.647 1 93.06 81 SER B O 1
ATOM 1493 N N . GLU B 1 82 ? 5.66 11.25 -1.454 1 92.88 82 GLU B N 1
ATOM 1494 C CA . GLU B 1 82 ? 5.984 10.945 -2.846 1 92.88 82 GLU B CA 1
ATOM 1495 C C . GLU B 1 82 ? 5.012 11.641 -3.799 1 92.88 82 GLU B C 1
ATOM 1497 O O . GLU B 1 82 ? 5.434 12.25 -4.785 1 92.88 82 GLU B O 1
ATOM 1502 N N . PHE B 1 83 ? 3.74 11.523 -3.49 1 96.44 83 PHE B N 1
ATOM 1503 C CA . PHE B 1 83 ? 2.686 12.188 -4.25 1 96.44 83 PHE B CA 1
ATOM 1504 C C . PHE B 1 83 ? 1.594 12.703 -3.32 1 96.44 83 PHE B C 1
ATOM 1506 O O . PHE B 1 83 ? 0.849 11.922 -2.729 1 96.44 83 PHE B O 1
ATOM 1513 N N . PRO B 1 84 ? 1.407 13.992 -3.311 1 97.56 84 PRO B N 1
ATOM 1514 C CA . PRO B 1 84 ? 0.45 14.578 -2.369 1 97.56 84 PRO B CA 1
ATOM 1515 C C . PRO B 1 84 ? -0.981 14.102 -2.611 1 97.56 84 PRO B C 1
ATOM 1517 O O . PRO B 1 84 ? -1.819 14.172 -1.708 1 97.56 84 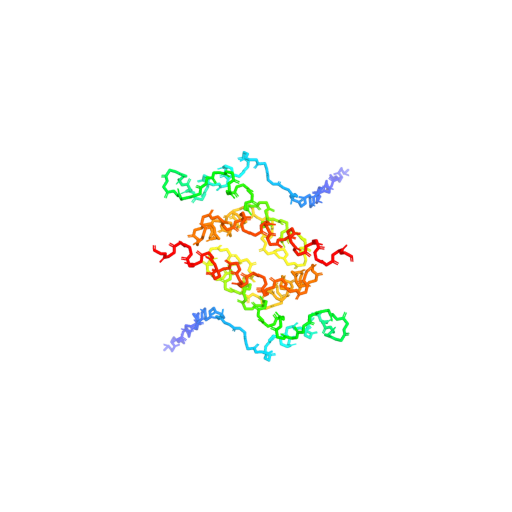PRO B O 1
ATOM 1520 N N . ASP B 1 85 ? -1.308 13.609 -3.805 1 98.12 85 ASP B N 1
ATOM 1521 C CA . ASP B 1 85 ? -2.652 13.125 -4.105 1 98.12 85 ASP B CA 1
ATOM 1522 C C . ASP B 1 85 ? -2.678 11.602 -4.211 1 98.12 85 ASP B C 1
ATOM 1524 O O . ASP B 1 85 ? -3.551 11.031 -4.871 1 98.12 85 ASP B O 1
ATOM 1528 N N . TYR B 1 86 ? -1.728 10.969 -3.586 1 97.5 86 TYR B N 1
ATOM 1529 C CA . TYR B 1 86 ? -1.575 9.523 -3.691 1 97.5 86 TYR B CA 1
ATOM 1530 C C . TYR B 1 86 ? -2.885 8.812 -3.369 1 97.5 86 TYR B C 1
ATOM 1532 O O . TYR B 1 86 ? -3.338 7.953 -4.133 1 97.5 86 TYR B O 1
ATOM 1540 N N . TYR B 1 87 ? -3.512 9.164 -2.303 1 97.88 87 TYR B N 1
ATOM 1541 C CA . TYR B 1 87 ? -4.656 8.383 -1.838 1 97.88 87 TYR B CA 1
ATOM 1542 C C . TYR B 1 87 ? -5.914 8.75 -2.615 1 97.88 87 TYR B C 1
ATOM 1544 O O . TYR B 1 87 ? -6.852 7.953 -2.701 1 97.88 87 TYR B O 1
ATOM 1552 N N . LYS B 1 88 ? -5.988 9.914 -3.123 1 97.75 88 LYS B N 1
ATOM 1553 C CA . LYS B 1 88 ? -7.062 10.219 -4.062 1 97.75 88 LYS B CA 1
ATOM 1554 C C . LYS B 1 88 ? -6.977 9.336 -5.301 1 97.75 88 LYS B C 1
ATOM 1556 O O . LYS B 1 88 ? -7.988 8.781 -5.746 1 97.75 88 LYS B O 1
ATOM 1561 N N . ARG B 1 89 ? -5.805 9.219 -5.824 1 98.38 89 ARG B N 1
ATOM 1562 C CA . ARG B 1 89 ? -5.586 8.375 -6.992 1 98.38 89 ARG B CA 1
ATOM 1563 C C . ARG B 1 89 ? -5.852 6.906 -6.66 1 98.38 89 ARG B C 1
ATOM 1565 O O . ARG B 1 89 ? -6.445 6.18 -7.461 1 98.38 89 ARG B O 1
ATOM 1572 N N . LEU B 1 90 ? -5.383 6.496 -5.473 1 98.31 90 LEU B N 1
ATOM 1573 C CA . LEU B 1 90 ? -5.59 5.113 -5.059 1 98.31 90 LEU B CA 1
ATOM 1574 C C . LEU B 1 90 ? -7.074 4.801 -4.918 1 98.31 90 LEU B C 1
ATOM 1576 O O . LEU B 1 90 ? -7.527 3.719 -5.297 1 98.31 90 LEU B O 1
ATOM 1580 N N . LYS B 1 91 ? -7.812 5.691 -4.414 1 97.5 91 LYS B N 1
ATOM 1581 C CA . LYS B 1 91 ? -9.25 5.504 -4.285 1 97.5 91 LYS B CA 1
ATOM 1582 C C . LYS B 1 91 ? -9.906 5.293 -5.648 1 97.5 91 LYS B C 1
ATOM 1584 O O . LYS B 1 91 ? -10.742 4.402 -5.809 1 97.5 91 LYS B O 1
ATOM 1589 N N . VAL B 1 92 ? -9.555 6.098 -6.566 1 97.94 92 VAL B N 1
ATOM 1590 C CA . VAL B 1 92 ? -10.094 5.973 -7.914 1 97.94 92 VAL B CA 1
ATOM 1591 C C . VAL B 1 92 ? -9.734 4.609 -8.492 1 97.94 92 VAL B C 1
ATOM 1593 O O . VAL B 1 92 ? -10.586 3.926 -9.07 1 97.94 92 VAL B O 1
ATOM 1596 N N . LEU B 1 93 ? -8.508 4.234 -8.352 1 98.12 93 LEU B N 1
ATOM 1597 C CA . LEU B 1 93 ? -8.047 2.928 -8.812 1 98.12 93 LEU B CA 1
ATOM 1598 C C . LEU B 1 93 ? -8.898 1.811 -8.227 1 98.12 93 LEU B C 1
ATOM 1600 O O . LEU B 1 93 ? -9.375 0.937 -8.953 1 98.12 93 LEU B O 1
ATOM 1604 N N . GLU B 1 94 ? -9.109 1.839 -6.93 1 97.19 94 GLU B N 1
ATOM 1605 C CA . GLU B 1 94 ? -9.844 0.767 -6.262 1 97.19 94 GLU B CA 1
ATOM 1606 C C . GLU B 1 94 ? -11.312 0.758 -6.684 1 97.19 94 GLU B C 1
ATOM 1608 O O . GLU B 1 94 ? -11.906 -0.307 -6.84 1 97.19 94 GLU B O 1
ATOM 1613 N N . GLU B 1 95 ? -11.875 1.887 -6.844 1 97.44 95 GLU B N 1
ATOM 1614 C CA . GLU B 1 95 ? -13.266 1.969 -7.297 1 97.44 95 GLU B CA 1
ATOM 1615 C C . GLU B 1 95 ? -13.414 1.412 -8.711 1 97.44 95 GLU B C 1
ATOM 1617 O O . GLU B 1 95 ? -14.359 0.683 -9 1 97.44 95 GLU B O 1
ATOM 1622 N N . GLU B 1 96 ? -12.508 1.745 -9.562 1 98 96 GLU B N 1
ATOM 1623 C CA . GLU B 1 96 ? -12.547 1.242 -10.93 1 98 96 GLU B CA 1
ATOM 1624 C C . GLU B 1 96 ? -12.328 -0.267 -10.977 1 98 96 GLU B C 1
ATOM 1626 O O . GLU B 1 96 ? -12.977 -0.973 -11.75 1 98 96 GLU B O 1
ATOM 1631 N N . ALA B 1 97 ? -11.398 -0.725 -10.219 1 97.75 97 ALA B N 1
ATOM 1632 C CA . ALA B 1 97 ? -11.148 -2.162 -10.156 1 97.75 97 ALA B CA 1
ATOM 1633 C C . ALA B 1 97 ? -12.383 -2.916 -9.664 1 97.75 97 ALA B C 1
ATOM 1635 O O . ALA B 1 97 ? -12.75 -3.951 -10.227 1 97.75 97 ALA B O 1
ATOM 1636 N N . LYS B 1 98 ? -13 -2.402 -8.617 1 96.75 98 LYS B N 1
ATOM 1637 C CA . LYS B 1 98 ? -14.219 -3.016 -8.094 1 96.75 98 LYS B CA 1
ATOM 1638 C C . LYS B 1 98 ? -15.312 -3.059 -9.156 1 96.75 98 LYS B C 1
ATOM 1640 O O . LYS B 1 98 ? -15.992 -4.074 -9.32 1 96.75 98 LYS B O 1
ATOM 1645 N N . ALA B 1 99 ? -15.492 -2.018 -9.852 1 97.25 99 ALA B N 1
ATOM 1646 C CA . ALA B 1 99 ? -16.5 -1.94 -10.898 1 97.25 99 ALA B CA 1
ATOM 1647 C C . ALA B 1 99 ? -16.219 -2.939 -12.016 1 97.25 99 ALA B C 1
ATOM 1649 O O . ALA B 1 99 ? -17.141 -3.533 -12.578 1 97.25 99 ALA B O 1
ATOM 1650 N N . TYR B 1 100 ? -15.008 -3.1 -12.359 1 97.06 100 TYR B N 1
ATOM 1651 C CA . TYR B 1 100 ? -14.586 -3.973 -13.453 1 97.06 100 TYR B CA 1
ATOM 1652 C C . TYR B 1 100 ? -14.75 -5.438 -13.062 1 97.06 100 TYR B C 1
ATOM 1654 O O . TYR B 1 100 ? -15.266 -6.238 -13.844 1 97.06 100 TYR B O 1
ATOM 1662 N N . TRP B 1 101 ? -14.336 -5.805 -11.867 1 95.06 101 TRP B N 1
ATOM 1663 C CA . TRP B 1 101 ? -14.234 -7.211 -11.484 1 95.06 101 TRP B CA 1
ATOM 1664 C C . TRP B 1 101 ? -15.531 -7.691 -10.836 1 95.06 101 TRP B C 1
ATOM 1666 O O . TRP B 1 101 ? -15.766 -8.898 -10.719 1 95.06 101 TRP B O 1
ATOM 1676 N N . ASN B 1 102 ? -16.281 -6.895 -10.273 1 87.25 102 ASN B N 1
ATOM 1677 C CA . ASN B 1 102 ? -17.531 -7.293 -9.656 1 87.25 102 ASN B CA 1
ATOM 1678 C C . ASN B 1 102 ? -18.719 -7.141 -10.617 1 87.25 102 ASN B C 1
ATOM 1680 O O . ASN B 1 102 ? -19.875 -7.141 -10.195 1 87.25 102 ASN B O 1
ATOM 1684 N N . LYS B 1 103 ? -18.469 -7 -11.836 1 73.5 103 LYS B N 1
ATOM 1685 C CA . LYS B 1 103 ? -19.547 -7.035 -12.828 1 73.5 103 LYS B CA 1
ATOM 1686 C C . LYS B 1 103 ? -20.031 -8.461 -13.062 1 73.5 103 LYS B C 1
ATOM 1688 O O . LYS B 1 103 ? -19.266 -9.414 -12.93 1 73.5 103 LYS B O 1
#